Protein AF-0000000085421707 (afdb_homodimer)

Sequence (206 aa):
MAGRHTIVLIQPSPNKGSRTFMDFSSVNQALDGICARYERKIMDINPMARNFTYDINDLYNFIDGLADISALVYDHQLHAFLPYDRQWIKQKMFQHLKTLARNMAGRHTIVLIQPSPNKGSRTFMDFSSVNQALDGICARYERKIMDINPMARNFTYDINDLYNFIDGLADISALVYDHQLHAFLPYDRQWIKQKMFQHLKTLARN

Secondary structure (DSSP, 8-state):
-----EEEEEE-SS-GGG-EEE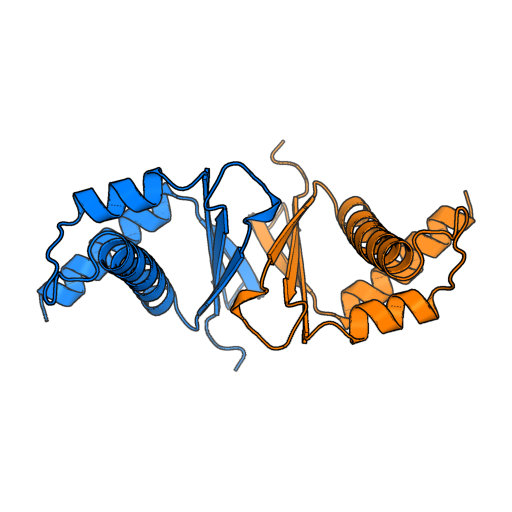EESSHHHHHHHHHHHHHHHHHHH-TT-SS----HHHHHHHHHHSSEEEEEEEETTTTEEEEE-HHHHHHHHHHHHHHHHH-/-----EEEEEE-SS-GGG-EEEEESSHHHHHHHHHHHHHHHHHHH-TT-SS----HHHHHHHHHHSSEEEEEEEETTTTEEEEE-HHHHHHHHHHHHHHHHH-

Foldseek 3Di:
DQAKKKKKWFAQDPDPVSTDMDIDRHLLVVLVVLVVVLVVVVCVVPVPDPDDDDDLVSSLVSLVNTPFMWMWTQDPVVRGTDIGGSVVSSVVNVVSVVVVVVD/DQAKKKKKWFAQDPDPVSTDMDIDRHLLVVLVVLVVVLVVVVCVVPVPPPDDDDDLVSSLVSLVNTPAMWMWIQDPVVRGTDIGGSVVSSVVNVVSVVVVVVD

Organism: Lolium multiflorum (NCBI:txid4521)

Radius of gyration: 19.49 Å; Cα contacts (8 Å, |Δi|>4): 296; chains: 2; bounding box: 44×54×41 Å

Solvent-accessible surface area (backbone atoms only — not comparable to full-atom values): 11377 Å² total; per-residue (Å²): 123,92,65,50,39,17,36,39,43,37,20,60,41,86,49,69,85,54,22,27,54,48,78,28,65,30,67,67,54,39,49,51,48,52,50,50,54,53,52,50,51,54,38,68,76,38,70,79,53,90,74,85,84,79,55,70,66,55,51,50,49,52,62,68,60,30,62,40,52,34,36,33,39,50,34,83,88,76,64,25,25,39,73,38,47,55,66,56,51,53,52,53,41,52,56,51,53,54,54,60,71,72,105,123,95,65,48,39,18,35,40,42,36,21,59,42,86,50,69,86,53,22,27,52,47,77,26,64,28,67,67,55,39,47,50,48,52,51,49,54,53,51,49,52,52,39,66,76,38,70,80,52,88,74,86,85,80,55,72,66,57,53,50,48,53,62,68,60,31,61,40,51,35,37,33,39,49,35,82,88,75,64,24,24,39,74,39,48,54,67,54,51,52,54,52,41,49,56,52,52,54,53,60,72,71,106

Nearest PDB structures (foldseek):
  7cnc-assembly1_A  TM=9.924E-01  e=8.827E-14  Homo sapiens
  7x39-assembly2_D  TM=9.788E-01  e=4.600E-12  Homo sapiens
  7x39-assembly1_A  TM=9.932E-01  e=8.244E-12  Homo sapiens
  7o6n-assembly1_A  TM=9.224E-01  e=2.179E-11  Caenorhabditis elegans
  1wwq-assembly1_A  TM=8.592E-01  e=5.061E-11  Mus musculus

Structure (mmCIF, N/CA/C/O backbone):
data_AF-0000000085421707-model_v1
#
loop_
_entity.id
_entity.type
_entity.pdbx_description
1 polymer 'Enhancer of rudimentary homolog'
#
loop_
_atom_site.group_PDB
_atom_site.id
_atom_site.type_symbol
_atom_site.label_atom_id
_atom_site.label_alt_id
_atom_site.label_comp_id
_atom_site.label_asym_id
_atom_site.label_entity_id
_atom_site.label_seq_id
_atom_site.pdbx_PDB_ins_code
_atom_site.Cartn_x
_atom_site.Cartn_y
_atom_site.Cartn_z
_atom_site.occupancy
_atom_site.B_iso_or_equiv
_atom_site.auth_seq_id
_atom_site.auth_comp_id
_atom_site.auth_asym_id
_atom_site.auth_atom_id
_atom_site.pdbx_PDB_model_num
ATOM 1 N N . MET A 1 1 ? -11.461 -5.344 18.703 1 32.22 1 MET A N 1
ATOM 2 C CA . MET A 1 1 ? -12.312 -4.762 17.672 1 32.22 1 MET A CA 1
ATOM 3 C C . MET A 1 1 ? -11.469 -4.191 16.531 1 32.22 1 MET A C 1
ATOM 5 O O . MET A 1 1 ? -10.43 -3.58 16.766 1 32.22 1 MET A O 1
ATOM 9 N N . ALA A 1 2 ? -11.523 -4.793 15.32 1 41.28 2 ALA A N 1
ATOM 10 C CA . ALA A 1 2 ? -10.547 -4.469 14.289 1 41.28 2 ALA A CA 1
ATOM 11 C C . ALA A 1 2 ? -10.383 -2.959 14.141 1 41.28 2 ALA A C 1
ATOM 13 O O . ALA A 1 2 ? -11.32 -2.262 13.75 1 41.28 2 ALA A O 1
ATOM 14 N N . GLY A 1 3 ? -9.734 -2.266 14.938 1 49.91 3 GLY A N 1
ATOM 15 C CA . GLY A 1 3 ? -9.562 -0.828 15.062 1 49.91 3 GLY A CA 1
ATOM 16 C C . GLY A 1 3 ? -9.531 -0.106 13.734 1 49.91 3 GLY A C 1
ATOM 17 O O . GLY A 1 3 ? -9.508 -0.742 12.68 1 49.91 3 GLY A O 1
ATOM 18 N N . ARG A 1 4 ? -9.844 1.228 13.742 1 72.94 4 ARG A N 1
ATOM 19 C CA . ARG A 1 4 ? -9.875 2.152 12.609 1 72.94 4 ARG A CA 1
ATOM 20 C C . ARG A 1 4 ? -8.523 2.195 11.898 1 72.94 4 ARG A C 1
ATOM 22 O O . ARG A 1 4 ? -7.48 2.273 12.547 1 72.94 4 ARG A O 1
ATOM 29 N N . HIS A 1 5 ? -8.461 1.504 10.695 1 92.69 5 HIS A N 1
ATOM 30 C CA . HIS A 1 5 ? -7.199 1.541 9.969 1 92.69 5 HIS A CA 1
ATOM 31 C C . HIS A 1 5 ? -7.254 2.531 8.812 1 92.69 5 HIS A C 1
ATOM 33 O O . HIS A 1 5 ? -8.281 2.658 8.148 1 92.69 5 HIS A O 1
ATOM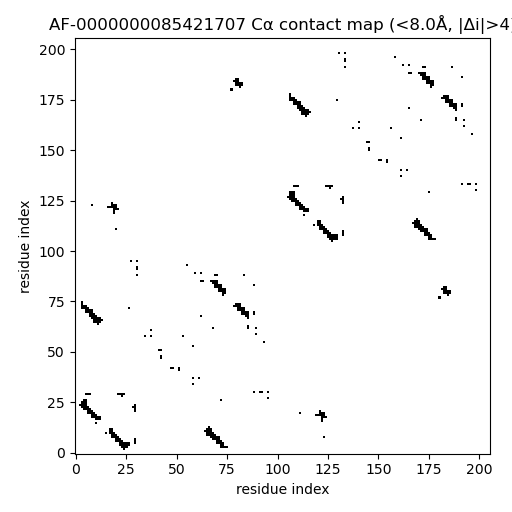 39 N N . THR A 1 6 ? -6.266 3.311 8.734 1 98.31 6 THR A N 1
ATOM 40 C CA . THR A 1 6 ? -6.035 4.16 7.574 1 98.31 6 THR A CA 1
ATOM 41 C C . THR A 1 6 ? -4.684 3.85 6.934 1 98.31 6 THR A C 1
ATOM 43 O O . THR A 1 6 ? -3.648 3.912 7.598 1 98.31 6 THR A O 1
ATOM 46 N N . ILE A 1 7 ? -4.727 3.486 5.66 1 98.62 7 ILE A N 1
ATOM 47 C CA . ILE A 1 7 ? -3.512 3.178 4.918 1 98.62 7 ILE A CA 1
ATOM 48 C C . ILE A 1 7 ? -3.189 4.324 3.961 1 98.62 7 ILE A C 1
ATOM 50 O O . ILE A 1 7 ? -4.066 4.805 3.238 1 98.62 7 ILE A O 1
ATOM 54 N N . VAL A 1 8 ? -1.992 4.797 4.016 1 98.81 8 VAL A N 1
ATOM 55 C CA . VAL A 1 8 ? -1.535 5.801 3.059 1 98.81 8 VAL A CA 1
ATOM 56 C C . VAL A 1 8 ? -0.599 5.152 2.041 1 98.81 8 VAL A C 1
ATOM 58 O O . VAL A 1 8 ? 0.446 4.609 2.406 1 98.81 8 VAL A O 1
ATOM 61 N N . LEU A 1 9 ? -1.021 5.109 0.791 1 98.81 9 LEU A N 1
ATOM 62 C CA . LEU A 1 9 ? -0.195 4.645 -0.319 1 98.81 9 LEU A CA 1
ATOM 63 C C . LEU A 1 9 ? 0.592 5.801 -0.929 1 98.81 9 LEU A C 1
ATOM 65 O O . LEU A 1 9 ? 0.014 6.828 -1.289 1 98.81 9 LEU A O 1
ATOM 69 N N . ILE A 1 10 ? 1.895 5.621 -1.014 1 98.81 10 ILE A N 1
ATOM 70 C CA . ILE A 1 10 ? 2.729 6.711 -1.506 1 98.81 10 ILE A CA 1
ATOM 71 C C . ILE A 1 10 ? 3.672 6.191 -2.59 1 98.81 10 ILE A C 1
ATOM 73 O O . ILE A 1 10 ? 4.25 5.109 -2.453 1 98.81 10 ILE A O 1
ATOM 77 N N . GLN A 1 11 ? 3.738 6.895 -3.658 1 98.62 11 GLN A N 1
ATOM 78 C CA . GLN A 1 11 ? 4.805 6.77 -4.645 1 98.62 11 GLN A CA 1
ATOM 79 C C . GLN A 1 11 ? 5.617 8.062 -4.742 1 98.62 11 GLN A C 1
ATOM 81 O O . GLN A 1 11 ? 5.246 8.984 -5.473 1 98.62 11 GLN A O 1
ATOM 86 N N . PRO A 1 12 ? 6.766 8.023 -4.004 1 97.56 12 PRO A N 1
ATOM 87 C CA . PRO A 1 12 ? 7.52 9.273 -3.885 1 97.56 12 PRO A CA 1
ATOM 88 C C . PRO A 1 12 ? 8.062 9.766 -5.223 1 97.56 12 PRO A C 1
ATOM 90 O O . PRO A 1 12 ? 8.125 10.977 -5.461 1 97.56 12 PRO A O 1
ATOM 93 N N . SER A 1 13 ? 8.438 8.906 -6.055 1 97.88 13 SER A N 1
ATOM 94 C CA . SER A 1 13 ? 9.008 9.25 -7.348 1 97.88 13 SER A CA 1
ATOM 95 C C . SER A 1 13 ? 8.305 8.508 -8.484 1 97.88 13 SER A C 1
ATOM 97 O O . SER A 1 13 ? 7.477 7.629 -8.234 1 97.88 13 SER A O 1
ATOM 99 N N . PRO A 1 14 ? 8.648 8.875 -9.695 1 97.69 14 PRO A N 1
ATOM 100 C CA . PRO A 1 14 ? 8 8.195 -10.828 1 97.69 14 PRO A CA 1
ATOM 101 C C . PRO A 1 14 ? 8.352 6.707 -10.898 1 97.69 14 PRO A C 1
ATOM 103 O O . PRO A 1 14 ? 7.66 5.938 -11.562 1 97.69 14 PRO A O 1
ATOM 106 N N . ASN A 1 15 ? 9.422 6.316 -10.266 1 97.69 15 ASN A N 1
ATOM 107 C CA . ASN A 1 15 ? 9.797 4.906 -10.195 1 97.69 15 ASN A CA 1
ATOM 108 C C . ASN A 1 15 ? 8.852 4.121 -9.289 1 97.69 15 ASN A C 1
ATOM 110 O O . ASN A 1 15 ? 8.789 4.367 -8.086 1 97.69 15 ASN A O 1
ATOM 114 N N . LYS A 1 16 ? 8.227 3.129 -9.844 1 95.69 16 LYS A N 1
ATOM 115 C CA . LYS A 1 16 ? 7.266 2.324 -9.094 1 95.69 16 LYS A CA 1
ATOM 116 C C . LYS A 1 16 ? 7.957 1.549 -7.973 1 95.69 16 LYS A C 1
ATOM 118 O O . LYS A 1 16 ? 7.312 1.136 -7.008 1 95.69 16 LYS A O 1
ATOM 123 N N . GLY A 1 17 ? 9.219 1.354 -8.133 1 95.69 17 GLY A N 1
ATOM 124 C CA . GLY A 1 17 ? 9.992 0.687 -7.094 1 95.69 17 GLY A CA 1
ATOM 125 C C . GLY A 1 17 ? 10.086 1.488 -5.809 1 95.69 17 GLY A C 1
ATOM 126 O O . GLY A 1 17 ? 10.477 0.957 -4.766 1 95.69 17 GLY A O 1
ATOM 127 N N . SER A 1 18 ? 9.742 2.783 -5.883 1 97.62 18 SER A N 1
ATOM 128 C CA . SER A 1 18 ? 9.797 3.656 -4.715 1 97.62 18 SER A CA 1
ATOM 129 C C . SER A 1 18 ? 8.516 3.564 -3.896 1 97.62 18 SER A C 1
ATOM 131 O O . SER A 1 18 ? 8.398 4.191 -2.842 1 97.62 18 SER A O 1
ATOM 133 N N . ARG A 1 19 ? 7.602 2.773 -4.367 1 98.5 19 ARG A N 1
ATOM 134 C CA . ARG A 1 19 ? 6.297 2.678 -3.723 1 98.5 19 ARG A CA 1
ATOM 135 C C . ARG A 1 19 ? 6.43 2.145 -2.301 1 98.5 19 ARG A C 1
ATOM 137 O O . ARG A 1 19 ? 7.203 1.218 -2.047 1 98.5 19 ARG A O 1
ATOM 144 N N . THR A 1 20 ? 5.734 2.803 -1.433 1 98.56 20 THR A N 1
ATOM 145 C CA . THR A 1 20 ? 5.668 2.396 -0.034 1 98.56 20 THR A CA 1
ATOM 146 C C . THR A 1 20 ? 4.277 2.654 0.539 1 98.56 20 THR A C 1
ATOM 148 O O . THR A 1 20 ? 3.404 3.189 -0.151 1 98.56 20 THR A O 1
ATOM 151 N N . PHE A 1 21 ? 4.016 2.141 1.736 1 98.56 21 PHE A N 1
ATOM 152 C CA . PHE A 1 21 ? 2.754 2.459 2.393 1 98.56 21 PHE A CA 1
ATOM 153 C C . PHE A 1 21 ? 2.926 2.502 3.906 1 98.56 21 PHE A C 1
ATOM 155 O O . PHE A 1 21 ? 3.912 1.988 4.438 1 98.56 21 PHE A O 1
ATOM 162 N N . MET A 1 22 ? 2.057 3.197 4.5 1 98 22 MET A N 1
ATOM 163 C CA . MET A 1 22 ? 1.972 3.309 5.953 1 98 22 MET A CA 1
ATOM 164 C C . MET A 1 22 ? 0.568 2.969 6.445 1 98 22 MET A C 1
ATOM 166 O O . MET A 1 22 ? -0.41 3.152 5.719 1 98 22 MET A O 1
ATOM 170 N N . ASP A 1 23 ? 0.503 2.455 7.598 1 97 23 ASP A N 1
ATOM 171 C CA . ASP A 1 23 ? -0.774 2.105 8.211 1 97 23 ASP A CA 1
ATOM 172 C C . ASP A 1 23 ? -0.913 2.742 9.594 1 97 23 ASP A C 1
ATOM 174 O O . ASP A 1 23 ? 0.048 2.777 10.367 1 97 23 ASP A O 1
ATOM 178 N N . PHE A 1 24 ? -2.051 3.375 9.789 1 97.38 24 PHE A N 1
ATOM 179 C CA . PHE A 1 24 ? -2.354 4.094 11.023 1 97.38 24 PHE A CA 1
ATOM 180 C C . PHE A 1 24 ? -3.703 3.66 11.586 1 97.38 24 PHE A C 1
ATOM 182 O O . PHE A 1 24 ? -4.512 3.059 10.875 1 97.38 24 PHE A O 1
ATOM 189 N N . SER A 1 25 ? -3.902 3.994 12.844 1 95.88 25 SER A N 1
ATOM 190 C CA . SER A 1 25 ? -5.125 3.559 13.508 1 95.88 25 SER A CA 1
ATOM 191 C C . SER A 1 25 ? -6.273 4.523 13.242 1 95.88 25 SER A C 1
ATOM 193 O O . SER A 1 25 ? -7.426 4.23 13.562 1 95.88 25 SER A O 1
ATOM 195 N N . SER A 1 26 ? -5.953 5.723 12.648 1 96.06 26 SER A N 1
ATOM 196 C CA . SER A 1 26 ? -6.98 6.715 12.352 1 96.06 26 SER A CA 1
ATOM 197 C C . SER A 1 26 ? -6.543 7.652 11.234 1 96.06 26 SER A C 1
ATOM 199 O O . SER A 1 26 ? -5.363 7.703 10.883 1 96.06 26 SER A O 1
ATOM 201 N N . VAL A 1 27 ? -7.547 8.359 10.711 1 97.44 27 VAL A N 1
ATOM 202 C CA . VAL A 1 27 ? -7.27 9.367 9.695 1 97.44 27 VAL A CA 1
ATOM 203 C C . VAL A 1 27 ? -6.348 10.438 10.266 1 97.44 27 VAL A C 1
ATOM 205 O O . VAL A 1 27 ? -5.383 10.852 9.617 1 97.44 27 VAL A O 1
ATOM 208 N N . ASN A 1 28 ? -6.566 10.867 11.477 1 96.38 28 ASN A N 1
ATOM 209 C CA . ASN A 1 28 ? -5.75 11.906 12.094 1 96.38 28 ASN A CA 1
ATOM 210 C C . ASN A 1 28 ? -4.297 11.461 12.242 1 96.38 28 ASN A C 1
ATOM 212 O O . ASN A 1 28 ? -3.377 12.242 11.984 1 96.38 28 ASN A O 1
ATOM 216 N N . GLN A 1 29 ? -4.102 10.297 12.703 1 97.12 29 GLN A N 1
ATOM 217 C CA . GLN A 1 29 ? -2.742 9.781 12.82 1 97.12 29 GLN A CA 1
ATOM 218 C C . GLN A 1 29 ? -2.064 9.695 11.453 1 97.12 29 GLN A C 1
ATOM 220 O O . GLN A 1 29 ? -0.855 9.914 11.344 1 97.12 29 GLN A O 1
ATOM 225 N N . ALA A 1 30 ? -2.822 9.32 10.422 1 98.25 30 ALA A N 1
ATOM 226 C CA . ALA A 1 30 ? -2.281 9.281 9.07 1 98.25 30 ALA A CA 1
ATOM 227 C C . ALA A 1 30 ? -1.824 10.664 8.617 1 98.25 30 ALA A C 1
ATOM 229 O O . ALA A 1 30 ? -0.757 10.805 8.016 1 98.25 30 ALA A O 1
ATOM 230 N N . LEU A 1 31 ? -2.66 11.641 8.891 1 98.12 31 LEU A N 1
ATOM 231 C CA . LEU A 1 31 ? -2.303 13.008 8.539 1 98.12 31 LEU A CA 1
ATOM 232 C C . LEU A 1 31 ? -1.044 13.445 9.281 1 98.12 31 LEU A C 1
ATOM 234 O O . LEU A 1 31 ? -0.159 14.07 8.688 1 98.12 31 LEU A O 1
ATOM 238 N N . ASP A 1 32 ? -0.962 13.117 10.539 1 97.31 32 ASP A N 1
ATOM 239 C CA . ASP A 1 32 ? 0.252 13.383 11.297 1 97.31 32 ASP A CA 1
ATOM 240 C C . ASP A 1 32 ? 1.46 12.695 10.672 1 97.31 32 ASP A C 1
ATOM 242 O O . ASP A 1 32 ? 2.561 13.25 10.656 1 97.31 32 ASP A O 1
ATOM 246 N N . GLY A 1 33 ? 1.24 11.5 10.258 1 97.62 33 GLY A N 1
ATOM 247 C CA . GLY A 1 33 ? 2.314 10.758 9.625 1 97.62 33 GLY A CA 1
ATOM 248 C C . GLY A 1 33 ? 2.828 11.414 8.359 1 97.62 33 GLY A C 1
ATOM 249 O O . GLY A 1 33 ? 4.035 11.422 8.102 1 97.62 33 GLY A O 1
ATOM 250 N N . ILE A 1 34 ? 1.912 11.906 7.586 1 98.12 34 ILE A N 1
ATOM 251 C CA . ILE A 1 34 ? 2.297 12.625 6.375 1 98.12 34 ILE A CA 1
ATOM 252 C C . ILE A 1 34 ? 3.1 13.867 6.742 1 98.12 34 ILE A C 1
ATOM 254 O O . ILE A 1 34 ? 4.125 14.156 6.125 1 98.12 34 ILE A O 1
ATOM 258 N N . CYS A 1 35 ? 2.678 14.602 7.754 1 96.44 35 CYS A N 1
ATOM 259 C CA . CYS A 1 35 ? 3.422 15.758 8.234 1 96.44 35 CYS A CA 1
ATOM 260 C C . CYS A 1 35 ? 4.82 15.359 8.688 1 96.44 35 CYS A C 1
ATOM 262 O O . CYS A 1 35 ? 5.797 16.047 8.367 1 96.44 35 CYS A O 1
ATOM 264 N N . ALA A 1 36 ? 4.898 14.32 9.422 1 95.44 36 ALA A N 1
ATOM 265 C CA . ALA A 1 36 ? 6.188 13.844 9.93 1 95.44 36 ALA A CA 1
ATOM 266 C C . ALA A 1 36 ? 7.141 13.531 8.781 1 95.44 36 ALA A C 1
ATOM 268 O O . ALA A 1 36 ? 8.344 13.789 8.875 1 95.44 36 ALA A O 1
ATOM 269 N N . ARG A 1 37 ? 6.598 12.844 7.75 1 95.38 37 ARG A N 1
ATOM 270 C CA . ARG A 1 37 ? 7.43 12.531 6.594 1 95.38 37 ARG A CA 1
ATOM 271 C C . ARG A 1 37 ? 7.949 13.805 5.934 1 95.38 37 ARG A C 1
ATOM 273 O O . ARG A 1 37 ? 9.109 13.867 5.527 1 95.38 37 ARG A O 1
ATOM 280 N N . TYR A 1 38 ? 7.09 14.789 5.75 1 95.44 38 TYR A N 1
ATOM 281 C CA . TYR A 1 38 ? 7.508 16.078 5.207 1 95.44 38 TYR A CA 1
ATOM 282 C C . TYR A 1 38 ? 8.594 16.703 6.07 1 95.44 38 TYR A C 1
ATOM 284 O O . TYR A 1 38 ? 9.594 17.203 5.555 1 95.44 38 TYR A O 1
ATOM 292 N N . GLU A 1 39 ? 8.453 16.719 7.406 1 93.38 39 GLU A N 1
ATOM 293 C CA . GLU A 1 39 ? 9.391 17.312 8.352 1 93.38 39 GLU A CA 1
ATOM 294 C C . GLU A 1 39 ? 10.75 16.625 8.289 1 93.38 39 GLU A C 1
ATOM 296 O O . GLU A 1 39 ? 11.789 17.281 8.336 1 93.38 39 GLU A O 1
ATOM 301 N N . ARG A 1 40 ? 10.727 15.375 8.156 1 91.38 40 ARG A N 1
ATOM 302 C CA . ARG A 1 40 ? 11.969 14.625 8.008 1 91.38 40 ARG A CA 1
ATOM 303 C C . ARG A 1 40 ? 12.711 15.039 6.742 1 91.38 40 ARG A C 1
ATOM 305 O O . ARG A 1 40 ? 13.938 15.156 6.746 1 91.38 40 ARG A O 1
ATOM 312 N N . LYS A 1 41 ? 11.969 15.203 5.707 1 90.88 41 LYS A N 1
ATOM 313 C CA . LYS A 1 41 ? 12.578 15.633 4.453 1 90.88 41 LYS A CA 1
ATOM 314 C C . LYS A 1 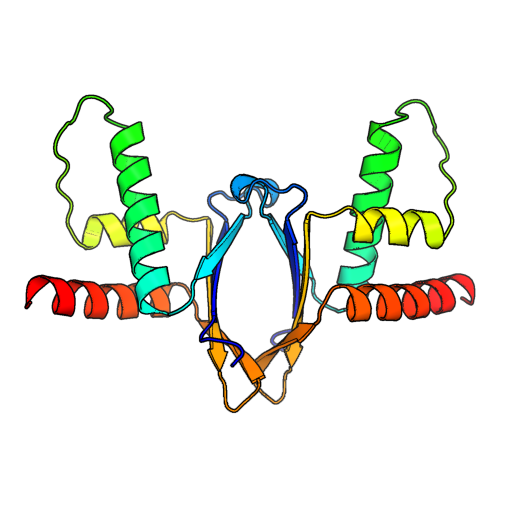41 ? 13.25 17 4.613 1 90.88 41 LYS A C 1
ATOM 316 O O . LYS A 1 41 ? 14.344 17.219 4.094 1 90.88 41 LYS A O 1
ATOM 321 N N . ILE A 1 42 ? 12.531 17.875 5.328 1 90.75 42 ILE A N 1
ATOM 322 C CA . ILE A 1 42 ? 13.086 19.203 5.566 1 90.75 42 ILE A CA 1
ATOM 323 C C . ILE A 1 42 ? 14.375 19.094 6.371 1 90.75 42 ILE A C 1
ATOM 325 O O . ILE A 1 42 ? 15.359 19.781 6.082 1 90.75 42 ILE A O 1
ATOM 329 N N . MET A 1 43 ? 14.328 18.219 7.305 1 90.19 43 MET A N 1
ATOM 330 C CA . MET A 1 43 ? 15.484 18.047 8.172 1 90.19 43 MET A CA 1
ATOM 331 C C . MET A 1 43 ? 16.656 17.438 7.414 1 90.19 43 MET A C 1
ATOM 333 O O . MET A 1 43 ? 17.812 17.734 7.691 1 90.19 43 MET A O 1
ATOM 337 N N . ASP A 1 44 ? 16.391 16.609 6.465 1 88 44 ASP A N 1
ATOM 338 C CA . ASP A 1 44 ? 17.422 15.984 5.641 1 88 44 ASP A CA 1
ATOM 339 C C . ASP A 1 44 ? 18.078 17 4.715 1 88 44 ASP A C 1
ATOM 341 O O . ASP A 1 44 ? 19.266 16.891 4.395 1 88 44 ASP A O 1
ATOM 345 N N . ILE A 1 45 ? 17.375 17.891 4.234 1 86.88 45 ILE A N 1
ATOM 346 C CA . ILE A 1 45 ? 17.859 18.938 3.33 1 86.88 45 ILE A CA 1
ATOM 347 C C . ILE A 1 45 ? 18.719 19.938 4.105 1 86.88 45 ILE A C 1
ATOM 349 O O . ILE A 1 45 ? 19.75 20.391 3.611 1 86.88 45 ILE A O 1
ATOM 353 N N . ASN A 1 46 ? 18.25 20.25 5.266 1 84.25 46 ASN A N 1
ATOM 354 C CA . ASN A 1 46 ? 19.016 21.156 6.117 1 84.25 46 ASN A CA 1
ATOM 355 C C . ASN A 1 46 ? 19.25 20.562 7.504 1 84.25 46 ASN A C 1
ATOM 357 O O . ASN A 1 46 ? 18.578 20.938 8.469 1 84.25 46 ASN A O 1
ATOM 361 N N . PRO A 1 47 ? 20.281 19.734 7.57 1 81.19 47 PRO A N 1
ATOM 362 C CA . PRO A 1 47 ? 20.516 19 8.82 1 81.19 47 PRO A CA 1
ATOM 363 C C . PRO A 1 47 ? 20.922 19.922 9.969 1 81.19 47 PRO A C 1
ATOM 365 O O . PRO A 1 47 ? 20.766 19.562 11.133 1 81.19 47 PRO A O 1
ATOM 368 N N . MET A 1 48 ? 21.328 21 9.617 1 79.31 48 MET A N 1
ATOM 369 C CA . MET A 1 48 ? 21.859 21.891 10.633 1 79.31 48 MET A CA 1
ATOM 370 C C . MET A 1 48 ? 20.75 22.781 11.195 1 79.31 48 MET A C 1
ATOM 372 O O . MET A 1 48 ? 20.938 23.438 12.219 1 79.31 48 MET A O 1
ATOM 376 N N . ALA A 1 49 ? 19.75 22.703 10.57 1 72.06 49 ALA A N 1
ATOM 377 C CA . ALA A 1 49 ? 18.672 23.562 11.031 1 72.06 49 ALA A CA 1
ATOM 378 C C . ALA A 1 49 ? 17.938 22.953 12.227 1 72.06 49 ALA A C 1
ATOM 380 O O . ALA A 1 49 ? 17.469 21.812 12.141 1 72.06 49 ALA A O 1
ATOM 381 N N . ARG A 1 50 ? 18.156 23.344 13.477 1 70.81 50 ARG A N 1
ATOM 382 C CA . ARG A 1 50 ? 17.562 22.828 14.703 1 70.81 50 ARG A CA 1
ATOM 383 C C . ARG A 1 50 ? 16.047 23.047 14.719 1 70.81 50 ARG A C 1
ATOM 385 O O . ARG A 1 50 ? 15.305 22.25 15.273 1 70.81 50 ARG A O 1
ATOM 392 N N . ASN A 1 51 ? 15.688 24.203 14.133 1 79.56 51 ASN A N 1
ATOM 393 C CA . ASN A 1 51 ? 14.273 24.562 14.109 1 79.56 51 ASN A CA 1
ATOM 394 C C . ASN A 1 51 ? 13.797 24.891 12.695 1 79.56 51 ASN A C 1
ATOM 396 O O . ASN A 1 51 ? 14.5 25.578 11.945 1 79.56 51 ASN A O 1
ATOM 400 N N . PHE A 1 52 ? 12.828 24.047 12.211 1 82.56 52 PHE A N 1
ATOM 401 C CA . PHE A 1 52 ? 12.273 24.375 10.898 1 82.56 52 PHE A CA 1
ATOM 402 C C . PHE A 1 52 ? 10.828 24.844 11.031 1 82.56 52 PHE A C 1
ATOM 404 O O . PHE A 1 52 ? 10.133 24.469 11.977 1 82.56 52 PHE A O 1
ATOM 411 N N . THR A 1 53 ? 10.555 25.953 10.266 1 84.62 53 THR A N 1
ATOM 412 C CA . THR A 1 53 ? 9.172 26.391 10.125 1 84.62 53 THR A CA 1
ATOM 413 C C . THR A 1 53 ? 8.727 26.312 8.664 1 84.62 53 THR A C 1
ATOM 415 O O . THR A 1 53 ? 9.547 26.422 7.754 1 84.62 53 THR A O 1
ATOM 418 N N . TYR A 1 54 ? 7.555 25.875 8.578 1 87.38 54 TYR A N 1
ATOM 419 C CA . TYR A 1 54 ? 6.941 25.828 7.254 1 87.38 54 TYR A CA 1
ATOM 420 C C . TYR A 1 54 ? 5.457 26.156 7.324 1 87.38 54 TYR A C 1
ATOM 422 O O . TYR A 1 54 ? 4.859 26.125 8.406 1 87.38 54 TYR A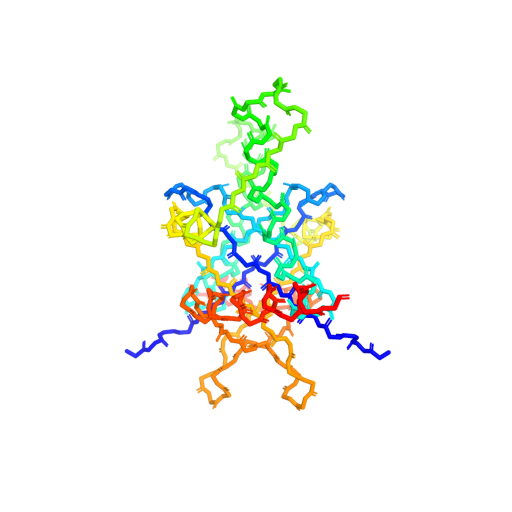 O 1
ATOM 430 N N . ASP A 1 55 ? 4.957 26.578 6.199 1 90.94 55 ASP A N 1
ATOM 431 C CA . ASP A 1 55 ? 3.516 26.812 6.172 1 90.94 55 ASP A CA 1
ATOM 432 C C . ASP A 1 55 ? 2.791 25.703 5.414 1 90.94 55 ASP A C 1
ATOM 434 O O . ASP A 1 55 ? 3.418 24.734 4.973 1 90.94 55 ASP A O 1
ATOM 438 N N . ILE A 1 56 ? 1.455 25.906 5.34 1 93 56 ILE A N 1
ATOM 439 C CA . ILE A 1 56 ? 0.611 24.844 4.797 1 93 56 ILE A CA 1
ATOM 440 C C . ILE A 1 56 ? 0.873 24.688 3.301 1 93 56 ILE A C 1
ATOM 442 O O . ILE A 1 56 ? 0.756 23.594 2.752 1 93 56 ILE A O 1
ATOM 446 N N . ASN A 1 57 ? 1.293 25.766 2.654 1 95.44 57 ASN A N 1
ATOM 447 C CA . ASN A 1 57 ? 1.591 25.703 1.229 1 95.44 57 ASN A CA 1
ATOM 448 C C . ASN A 1 57 ? 2.816 24.828 0.95 1 95.44 57 ASN A C 1
ATOM 450 O O . ASN A 1 57 ? 2.889 24.156 -0.083 1 95.44 57 ASN A O 1
ATOM 454 N N . ASP A 1 58 ? 3.76 24.906 1.836 1 95 58 ASP A N 1
ATOM 455 C CA . ASP A 1 58 ? 4.938 24.062 1.699 1 95 58 ASP A CA 1
ATOM 456 C C . ASP A 1 58 ? 4.559 22.578 1.792 1 95 58 ASP A C 1
ATOM 458 O O . ASP A 1 58 ? 5.051 21.766 1.02 1 95 58 ASP A O 1
ATOM 462 N N . LEU A 1 59 ? 3.684 22.312 2.713 1 96.12 59 LEU A N 1
ATOM 463 C CA . LEU A 1 59 ? 3.201 20.953 2.885 1 96.12 59 LEU A CA 1
ATOM 464 C C . LEU A 1 59 ? 2.424 20.484 1.656 1 96.12 59 LEU A C 1
ATOM 466 O O . LEU A 1 59 ? 2.611 19.375 1.185 1 96.12 59 LEU A O 1
ATOM 470 N N . TYR A 1 60 ? 1.606 21.312 1.131 1 97.62 60 TYR A N 1
ATOM 471 C CA . TYR A 1 60 ? 0.862 21 -0.083 1 97.62 60 TYR A CA 1
ATOM 472 C C . TYR A 1 60 ? 1.808 20.734 -1.249 1 97.62 60 TYR A C 1
ATOM 474 O O . TYR A 1 60 ? 1.58 19.828 -2.045 1 97.62 60 TYR A O 1
ATOM 482 N N . ASN A 1 61 ? 2.83 21.562 -1.325 1 97 61 ASN A N 1
ATOM 483 C CA . ASN A 1 61 ? 3.811 21.375 -2.393 1 97 61 ASN A CA 1
ATOM 484 C C . ASN A 1 61 ? 4.523 20.031 -2.277 1 97 61 ASN A C 1
ATOM 486 O O . ASN A 1 61 ? 4.812 19.391 -3.287 1 97 61 ASN A O 1
ATOM 490 N N . PHE A 1 62 ? 4.801 19.766 -1.077 1 97.25 62 PHE A N 1
ATOM 491 C CA . PHE A 1 62 ? 5.391 18.453 -0.832 1 97.25 62 PHE A CA 1
ATOM 492 C C . PHE A 1 62 ? 4.465 17.344 -1.313 1 97.25 62 PHE A C 1
ATOM 494 O O . PHE A 1 62 ? 4.891 16.453 -2.047 1 97.25 62 PHE A O 1
ATOM 501 N N . ILE A 1 63 ? 3.238 17.391 -0.9 1 98.38 63 ILE A N 1
ATOM 502 C CA . ILE A 1 63 ? 2.25 16.375 -1.271 1 98.38 63 ILE A CA 1
ATOM 503 C C . ILE A 1 63 ? 2.088 16.344 -2.789 1 98.38 63 ILE A C 1
ATOM 505 O O . ILE A 1 63 ? 2.062 15.281 -3.396 1 98.38 63 ILE A O 1
ATOM 509 N N . ASP A 1 64 ? 2.076 17.531 -3.434 1 98.31 64 ASP A N 1
ATOM 510 C CA . ASP A 1 64 ? 1.887 17.641 -4.875 1 98.31 64 ASP A CA 1
ATOM 511 C C . ASP A 1 64 ? 3.111 17.125 -5.633 1 98.31 64 ASP A C 1
ATOM 513 O O . ASP A 1 64 ? 3.014 16.766 -6.805 1 98.31 64 ASP A O 1
ATOM 517 N N . GLY A 1 65 ? 4.191 17.141 -4.945 1 97.94 65 GLY A N 1
ATOM 518 C CA . GLY A 1 65 ? 5.43 16.719 -5.578 1 97.94 65 GLY A CA 1
ATOM 519 C C . GLY A 1 65 ? 5.586 15.203 -5.617 1 97.94 65 GLY A C 1
ATOM 520 O O . GLY A 1 65 ? 6.438 14.68 -6.34 1 97.94 65 GLY A O 1
ATOM 521 N N . LEU A 1 66 ? 4.863 14.555 -4.828 1 98.25 66 LEU A N 1
ATOM 522 C CA . LEU A 1 66 ? 4.848 13.102 -4.906 1 98.25 66 LEU A CA 1
ATOM 523 C C . LEU A 1 66 ? 4.301 12.633 -6.25 1 98.25 66 LEU A C 1
ATOM 525 O O . LEU A 1 66 ? 3.359 13.227 -6.781 1 98.25 66 LEU A O 1
ATOM 529 N N . ALA A 1 67 ? 4.875 11.57 -6.805 1 98.56 67 ALA A N 1
ATOM 530 C CA . ALA A 1 67 ? 4.34 11 -8.039 1 98.56 67 ALA A CA 1
ATOM 531 C C . ALA A 1 67 ? 2.902 10.523 -7.844 1 98.56 67 ALA A C 1
ATOM 533 O O . ALA A 1 67 ? 2.064 10.68 -8.734 1 98.56 67 ALA A O 1
ATOM 534 N N . ASP A 1 68 ? 2.611 9.883 -6.691 1 98.44 68 ASP A N 1
ATOM 535 C CA . ASP A 1 68 ? 1.247 9.484 -6.355 1 98.44 68 ASP A CA 1
ATOM 536 C C . ASP A 1 68 ? 1.063 9.391 -4.84 1 98.44 68 ASP A C 1
ATOM 538 O O . ASP A 1 68 ? 2.002 9.047 -4.117 1 98.44 68 ASP A O 1
ATOM 542 N N . ILE A 1 69 ? -0.108 9.672 -4.414 1 98.81 69 ILE A N 1
ATOM 543 C CA . ILE A 1 69 ? -0.486 9.484 -3.02 1 98.81 69 ILE A CA 1
ATOM 544 C C . ILE A 1 69 ? -1.992 9.25 -2.92 1 98.81 69 ILE A C 1
ATOM 546 O O . ILE A 1 69 ? -2.771 9.891 -3.629 1 98.81 69 ILE A O 1
ATOM 550 N N . SER A 1 70 ? -2.408 8.328 -2.174 1 98.62 70 SER A N 1
ATOM 551 C CA . SER A 1 70 ? -3.816 8.086 -1.872 1 98.62 70 SER A CA 1
ATOM 552 C C . SER A 1 70 ? -3.992 7.543 -0.458 1 98.62 70 SER A C 1
ATOM 554 O O . SER A 1 70 ? -3.025 7.109 0.172 1 98.62 70 SER A O 1
ATOM 556 N N . ALA A 1 71 ? -5.125 7.715 0.06 1 98.62 71 ALA A N 1
ATOM 557 C CA . ALA A 1 71 ? -5.48 7.164 1.366 1 98.62 71 ALA A CA 1
ATOM 558 C C . ALA A 1 71 ? -6.602 6.133 1.242 1 98.62 71 ALA A C 1
ATOM 560 O O . ALA A 1 71 ? -7.543 6.32 0.468 1 98.62 71 ALA A O 1
ATOM 561 N N . LEU A 1 72 ? -6.492 5.055 1.901 1 98.44 72 LEU A N 1
ATOM 562 C CA . LEU A 1 72 ? -7.527 4.043 2.076 1 98.44 72 LEU A CA 1
ATOM 563 C C . LEU A 1 72 ? -8.031 4.023 3.514 1 98.44 72 LEU A C 1
ATOM 565 O O . LEU A 1 72 ? -7.312 3.609 4.426 1 98.44 72 LEU A O 1
ATOM 569 N N . VAL A 1 73 ? -9.258 4.43 3.686 1 98.38 73 VAL A N 1
ATOM 570 C CA . VAL A 1 73 ? -9.828 4.566 5.02 1 98.38 73 VAL A CA 1
ATOM 571 C C . VAL A 1 73 ? -10.805 3.422 5.293 1 98.38 73 VAL A C 1
ATOM 573 O O . VAL A 1 73 ? -11.758 3.219 4.539 1 98.38 73 VAL A O 1
ATOM 576 N N . TYR A 1 74 ? -10.547 2.756 6.391 1 97.62 74 TYR A N 1
ATOM 577 C CA . TYR A 1 74 ? -11.398 1.618 6.727 1 97.62 74 TYR A CA 1
ATOM 578 C C . TYR A 1 74 ? -12.773 2.082 7.172 1 97.62 74 TYR A C 1
ATOM 580 O O . TYR A 1 74 ? -12.898 2.963 8.023 1 97.62 74 TYR A O 1
ATOM 588 N N . ASP A 1 75 ? -13.781 1.548 6.547 1 96.69 75 ASP A N 1
ATOM 589 C CA . ASP A 1 75 ? -15.172 1.756 6.941 1 96.69 75 ASP A CA 1
ATOM 590 C C . ASP A 1 75 ? -15.719 0.543 7.691 1 96.69 75 ASP A C 1
ATOM 592 O O . ASP A 1 75 ? -15.852 -0.539 7.117 1 96.69 75 ASP A O 1
ATOM 596 N N . HIS A 1 76 ? -16.094 0.743 8.898 1 95 76 HIS A N 1
ATOM 597 C CA . HIS A 1 76 ? -16.469 -0.35 9.789 1 95 76 HIS A CA 1
ATOM 598 C C . HIS A 1 76 ? -17.812 -0.968 9.367 1 95 76 HIS A C 1
ATOM 600 O O . HIS A 1 76 ? -18.062 -2.145 9.633 1 95 76 HIS A O 1
ATOM 606 N N . GLN A 1 77 ? -18.641 -0.216 8.82 1 94.88 77 GLN A N 1
ATOM 607 C CA . GLN A 1 77 ? -19.938 -0.726 8.383 1 94.88 77 GLN A CA 1
ATOM 608 C C . GLN A 1 77 ? -19.797 -1.589 7.133 1 94.88 77 GLN A C 1
ATOM 610 O O . GLN A 1 77 ? -20.406 -2.65 7.031 1 94.88 77 GLN A O 1
ATOM 615 N N . LEU A 1 78 ? -18.969 -1.185 6.195 1 95.25 78 LEU A N 1
ATOM 616 C CA . LEU A 1 78 ? -18.797 -1.878 4.926 1 95.25 78 LEU A CA 1
ATOM 617 C C . LEU A 1 78 ? -17.734 -2.975 5.055 1 95.25 78 LEU A C 1
ATOM 619 O O . LEU A 1 78 ? -17.609 -3.826 4.172 1 95.25 78 LEU A O 1
ATOM 623 N N . HIS A 1 79 ? -16.891 -2.889 6.16 1 95.62 79 HIS A N 1
ATOM 624 C CA . HIS A 1 79 ? -15.742 -3.771 6.312 1 95.62 79 HIS A CA 1
ATOM 625 C C . HIS A 1 79 ? -14.852 -3.734 5.074 1 95.62 79 HIS A C 1
ATOM 627 O O . HIS A 1 79 ? -14.469 -4.781 4.547 1 95.62 79 HIS A O 1
ATOM 633 N N . ALA A 1 80 ? -14.633 -2.482 4.676 1 97.56 80 ALA A N 1
ATOM 634 C CA . ALA A 1 80 ? -13.867 -2.221 3.459 1 97.56 80 ALA A CA 1
ATOM 635 C C . ALA A 1 80 ? -13.141 -0.882 3.545 1 97.56 80 ALA A C 1
ATOM 637 O O . ALA A 1 80 ? -13.391 -0.087 4.453 1 97.56 80 ALA A O 1
ATOM 638 N N . PHE A 1 81 ? -12.234 -0.743 2.629 1 97.88 81 PHE A N 1
ATOM 639 C CA . PHE A 1 81 ? -11.461 0.496 2.586 1 97.88 81 PHE A CA 1
ATOM 640 C C . PHE A 1 81 ? -12 1.427 1.505 1 97.88 81 PHE A C 1
ATOM 642 O O . PHE A 1 81 ? -12.086 1.043 0.337 1 97.88 81 PHE A O 1
ATOM 649 N N . LEU A 1 82 ? -12.312 2.609 1.935 1 98.06 82 LEU A N 1
ATOM 650 C CA . LEU A 1 82 ? -12.719 3.652 1.001 1 98.06 82 LEU A CA 1
ATOM 651 C C . LEU A 1 82 ? -11.516 4.418 0.474 1 98.06 82 LEU A C 1
ATOM 653 O O . LEU A 1 82 ? -10.664 4.852 1.253 1 98.06 82 LEU A O 1
ATOM 657 N N . PRO A 1 83 ? -11.422 4.512 -0.864 1 97.94 83 PRO A N 1
ATOM 658 C CA . PRO A 1 83 ? -10.273 5.215 -1.443 1 97.94 83 PRO A CA 1
ATOM 659 C C . PRO A 1 83 ? -10.484 6.727 -1.514 1 97.94 83 PRO A C 1
ATOM 661 O O . PRO A 1 83 ? -11.57 7.188 -1.868 1 97.94 83 PRO A O 1
ATOM 664 N N . TYR A 1 84 ? -9.453 7.469 -1.188 1 98.56 84 TYR A N 1
ATOM 665 C CA . TYR A 1 84 ? -9.445 8.922 -1.283 1 98.56 84 TYR A CA 1
ATOM 666 C C . TYR A 1 84 ? -8.172 9.422 -1.966 1 98.56 84 TYR A C 1
ATOM 668 O O . TYR A 1 84 ? -7.086 8.875 -1.742 1 98.56 84 TYR A O 1
ATOM 676 N N . ASP A 1 85 ? -8.375 10.391 -2.752 1 98.31 85 ASP A N 1
ATOM 677 C CA . ASP A 1 85 ? -7.281 10.844 -3.602 1 98.31 85 ASP A CA 1
ATOM 678 C C . ASP A 1 85 ? -6.48 11.953 -2.922 1 98.31 85 ASP A C 1
ATOM 680 O O . ASP A 1 85 ? -6.727 12.281 -1.761 1 98.31 85 ASP A O 1
ATOM 684 N N . ARG A 1 86 ? -5.516 12.438 -3.691 1 98.69 86 ARG A N 1
ATOM 685 C CA . ARG A 1 86 ? -4.594 13.477 -3.244 1 98.69 86 ARG A CA 1
ATOM 686 C C . ARG A 1 86 ? -5.352 14.711 -2.764 1 98.69 86 ARG A C 1
ATOM 688 O O . ARG A 1 86 ? -5.008 15.297 -1.734 1 98.69 86 ARG A O 1
ATOM 695 N N . GLN A 1 87 ? -6.371 15.133 -3.469 1 98.38 87 GLN A N 1
ATOM 696 C CA . GLN A 1 87 ? -7.113 16.344 -3.121 1 98.38 87 GLN A CA 1
ATOM 697 C C . GLN A 1 87 ? -7.84 16.172 -1.79 1 98.38 87 GLN A C 1
ATOM 699 O O . GLN A 1 87 ? -7.855 17.094 -0.967 1 98.38 87 GLN A O 1
ATOM 704 N N . TRP A 1 88 ? -8.43 15.047 -1.621 1 98.81 88 TRP A N 1
ATOM 705 C CA . TRP A 1 88 ? -9.078 14.766 -0.347 1 98.81 88 TRP A CA 1
ATOM 706 C C . TRP A 1 88 ? -8.086 14.844 0.805 1 98.81 88 TRP A C 1
ATOM 708 O O . TRP A 1 88 ? -8.383 15.438 1.847 1 98.81 88 TRP A O 1
ATOM 718 N N . ILE A 1 89 ? -6.891 14.305 0.627 1 98.69 89 ILE A N 1
ATOM 719 C CA . ILE A 1 89 ? -5.848 14.289 1.649 1 98.69 89 ILE A CA 1
ATOM 720 C C . ILE A 1 89 ? -5.457 15.727 2.008 1 98.69 89 ILE A C 1
ATOM 722 O O . ILE A 1 89 ? -5.328 16.062 3.186 1 98.69 89 ILE A O 1
ATOM 726 N N . LYS A 1 90 ? -5.301 16.516 1.016 1 98.5 90 LYS A N 1
ATOM 727 C CA . LYS A 1 90 ? -4.93 17.906 1.256 1 98.5 90 LYS A CA 1
ATOM 728 C C . LYS A 1 90 ? -6.012 18.641 2.041 1 98.5 90 LYS A C 1
ATOM 730 O O . LYS A 1 90 ? -5.711 19.391 2.973 1 98.5 90 LYS A O 1
ATOM 735 N N . GLN A 1 91 ? -7.203 18.406 1.671 1 98.12 91 GLN A N 1
ATOM 736 C CA . GLN A 1 91 ? -8.312 19.062 2.357 1 98.12 91 GLN A CA 1
ATOM 737 C C . GLN A 1 91 ? -8.406 18.594 3.809 1 98.12 91 GLN A C 1
ATOM 739 O O . GLN A 1 91 ? -8.594 19.406 4.715 1 98.12 91 GLN A O 1
ATOM 744 N N . LYS A 1 92 ? -8.336 17.344 4.043 1 98 92 LYS A N 1
ATOM 745 C CA . LYS A 1 92 ? -8.367 16.797 5.398 1 98 92 LYS A CA 1
ATOM 746 C C . LYS A 1 92 ? -7.195 17.312 6.227 1 98 92 LYS A C 1
ATOM 748 O O . LYS A 1 92 ? -7.344 17.578 7.422 1 98 92 LYS A O 1
ATOM 753 N N . MET A 1 93 ? -6.051 17.422 5.543 1 97.5 93 MET A N 1
ATOM 754 C CA . MET A 1 93 ? -4.855 17.938 6.188 1 97.5 93 MET A CA 1
ATOM 755 C C . MET A 1 93 ? -5.094 19.359 6.695 1 97.5 93 MET A C 1
ATOM 757 O O . MET A 1 93 ? -4.738 19.688 7.828 1 97.5 93 MET A O 1
ATOM 761 N N . PHE A 1 94 ? -5.719 20.156 5.883 1 96.25 94 PHE A N 1
ATOM 762 C CA . PHE A 1 94 ? -6.016 21.531 6.254 1 96.25 94 PHE A CA 1
ATOM 763 C C . PHE A 1 94 ? -6.895 21.578 7.496 1 96.25 94 PHE A C 1
ATOM 765 O O . PHE A 1 94 ? -6.602 22.312 8.438 1 96.25 94 PHE A O 1
ATOM 772 N N . GLN A 1 95 ? -7.941 20.859 7.496 1 96.56 95 GLN A N 1
ATOM 773 C CA . GLN A 1 95 ? -8.852 20.812 8.633 1 96.56 95 GLN A CA 1
ATOM 774 C C . GLN A 1 95 ? -8.141 20.328 9.891 1 96.56 95 GLN A C 1
ATOM 776 O O . GLN A 1 95 ? -8.359 20.859 10.977 1 96.56 95 GLN A O 1
ATOM 781 N N . HIS A 1 96 ? -7.336 19.312 9.711 1 96.06 96 HIS A N 1
ATOM 782 C CA . HIS A 1 96 ? -6.586 18.719 10.82 1 96.06 96 HIS A CA 1
ATOM 783 C C . HIS A 1 96 ? -5.648 19.734 11.453 1 96.06 96 HIS A C 1
ATOM 785 O O . HIS A 1 96 ? -5.617 19.891 12.672 1 96.06 96 HIS A O 1
ATOM 791 N N . LEU A 1 97 ? -4.883 20.422 10.633 1 94.38 97 LEU A N 1
ATOM 792 C CA . LEU A 1 97 ? -3.918 21.406 11.117 1 94.38 97 LEU A CA 1
ATOM 793 C C . LEU A 1 97 ? -4.625 22.594 11.758 1 94.38 97 LEU A C 1
ATOM 795 O O . LEU A 1 97 ? -4.125 23.172 12.727 1 94.38 97 LEU A O 1
ATOM 799 N N . LYS A 1 98 ? -5.77 23.016 11.211 1 93.5 98 LYS A N 1
ATOM 800 C CA . LYS A 1 98 ? -6.555 24.094 11.789 1 93.5 98 LYS A CA 1
ATOM 801 C C . LYS A 1 98 ? -7.031 23.75 13.195 1 93.5 98 LYS A C 1
ATOM 803 O O . LYS A 1 98 ? -7.008 24.594 14.094 1 93.5 98 LYS A O 1
ATOM 808 N N . THR A 1 99 ? -7.426 22.531 13.391 1 92.81 99 THR A N 1
ATOM 809 C CA . THR A 1 99 ? -7.891 22.062 14.688 1 92.81 99 THR A CA 1
ATOM 810 C C . THR A 1 99 ? -6.742 22 15.688 1 92.81 99 THR A C 1
ATOM 812 O O . THR A 1 99 ? -6.914 22.328 16.859 1 92.81 99 THR A O 1
ATOM 815 N N . LEU A 1 100 ? -5.531 21.609 15.273 1 88.38 100 LEU A N 1
ATOM 816 C CA . LEU A 1 100 ? -4.355 21.531 16.141 1 88.38 100 LEU A CA 1
ATOM 817 C C . LEU A 1 100 ? -3.9 22.922 16.562 1 88.38 100 LEU A C 1
ATOM 819 O O . LEU A 1 100 ? -3.428 23.109 17.688 1 88.38 100 LEU A O 1
ATOM 823 N N . ALA A 1 101 ? -4 23.859 15.688 1 83.12 101 ALA A N 1
ATOM 824 C CA . ALA A 1 101 ? -3.586 25.219 15.984 1 83.12 101 ALA A CA 1
ATOM 825 C C . ALA A 1 101 ? -4.543 25.891 16.969 1 83.12 101 ALA A C 1
ATOM 827 O O . ALA A 1 101 ? -4.141 26.75 17.766 1 83.12 101 ALA A O 1
ATOM 828 N N . ARG A 1 102 ? -5.797 25.484 16.953 1 83.44 102 ARG A N 1
ATOM 829 C CA . ARG A 1 102 ? -6.801 26.078 17.828 1 83.44 102 ARG A CA 1
ATOM 830 C C . ARG A 1 102 ? -6.668 25.562 19.25 1 83.44 102 ARG A C 1
ATOM 832 O O . ARG A 1 102 ? -6.992 26.266 20.219 1 83.44 102 ARG A O 1
ATOM 839 N N . ASN A 1 103 ? -6.246 24.375 19.438 1 72.38 103 ASN A N 1
ATOM 840 C CA . ASN A 1 103 ? -6.098 23.812 20.781 1 72.38 103 ASN A CA 1
ATOM 841 C C . ASN A 1 103 ? -4.75 24.172 21.391 1 72.38 103 ASN A C 1
ATOM 843 O O . ASN A 1 103 ? -4.641 24.328 22.609 1 72.38 103 ASN A O 1
ATOM 847 N N . MET B 1 1 ? -14.281 2.436 -18.031 1 30.25 1 MET B N 1
ATOM 848 C CA . MET B 1 1 ? -14.914 1.934 -16.812 1 30.25 1 MET B CA 1
ATOM 849 C C . MET B 1 1 ? -13.875 1.688 -15.727 1 30.25 1 MET B C 1
ATOM 851 O O . MET B 1 1 ? -12.766 1.227 -16.016 1 30.25 1 MET B O 1
ATOM 855 N N . ALA B 1 2 ? -13.859 2.42 -14.578 1 40.31 2 ALA B N 1
ATOM 856 C CA . ALA B 1 2 ? -12.75 2.414 -13.617 1 40.31 2 ALA B CA 1
ATOM 857 C C . ALA B 1 2 ? -12.289 0.989 -13.32 1 40.31 2 ALA B C 1
ATOM 859 O O . ALA B 1 2 ? -13.047 0.188 -12.773 1 40.31 2 ALA B O 1
ATOM 860 N N . GLY B 1 3 ? -11.617 0.258 -14.109 1 49.88 3 GLY B N 1
ATOM 861 C CA . GLY B 1 3 ? -11.219 -1.142 -14.133 1 49.88 3 GLY B CA 1
ATOM 862 C C . GLY B 1 3 ? -10.938 -1.708 -12.758 1 49.88 3 GLY B C 1
ATOM 863 O O . GLY B 1 3 ? -10.867 -0.963 -11.773 1 49.88 3 GLY B O 1
ATOM 864 N N . ARG B 1 4 ? -11.125 -3.125 -12.625 1 69.69 4 ARG B N 1
ATOM 865 C CA . ARG B 1 4 ? -10.914 -3.92 -11.422 1 69.69 4 ARG B CA 1
ATOM 866 C C . ARG B 1 4 ? -9.5 -3.738 -10.883 1 69.69 4 ARG B C 1
ATOM 868 O O . ARG B 1 4 ? -8.531 -3.789 -11.633 1 69.69 4 ARG B O 1
ATOM 875 N N . HIS B 1 5 ? -9.367 -2.918 -9.828 1 92.81 5 HIS B N 1
ATOM 876 C CA . HIS B 1 5 ? -8.031 -2.717 -9.273 1 92.81 5 HIS B CA 1
ATOM 877 C C . HIS B 1 5 ? -7.789 -3.637 -8.078 1 92.81 5 HIS B C 1
ATOM 879 O O . HIS B 1 5 ? -8.703 -3.885 -7.285 1 92.81 5 HIS B O 1
ATOM 885 N N . THR B 1 6 ? -6.707 -4.277 -8.133 1 98.38 6 THR B N 1
ATOM 886 C CA . THR B 1 6 ? -6.23 -5.055 -6.996 1 98.38 6 THR B CA 1
ATOM 887 C C . THR B 1 6 ? -4.879 -4.535 -6.52 1 98.38 6 THR B C 1
ATOM 889 O O . THR B 1 6 ? -3.934 -4.43 -7.305 1 98.38 6 THR B O 1
ATOM 892 N N . ILE B 1 7 ? -4.824 -4.191 -5.246 1 98.62 7 ILE B N 1
ATOM 893 C CA . ILE B 1 7 ? -3.584 -3.719 -4.641 1 98.62 7 ILE B CA 1
ATOM 894 C C . ILE B 1 7 ? -3.008 -4.801 -3.732 1 98.62 7 ILE B C 1
ATOM 896 O O . ILE B 1 7 ? -3.727 -5.387 -2.92 1 98.62 7 ILE B O 1
ATOM 900 N N . VAL B 1 8 ? -1.769 -5.117 -3.928 1 98.81 8 VAL B N 1
ATOM 901 C CA . VAL B 1 8 ? -1.078 -6.039 -3.035 1 98.81 8 VAL B CA 1
ATOM 902 C C . VAL B 1 8 ? -0.129 -5.266 -2.123 1 98.81 8 VAL B C 1
ATOM 904 O O . VAL B 1 8 ? 0.785 -4.59 -2.598 1 98.81 8 VAL B O 1
ATOM 907 N N . LEU B 1 9 ? -0.416 -5.281 -0.831 1 98.81 9 LEU B N 1
ATOM 908 C CA . LEU B 1 9 ? 0.456 -4.703 0.186 1 98.81 9 LEU B CA 1
ATOM 909 C C . LEU B 1 9 ? 1.45 -5.738 0.702 1 98.81 9 LEU B C 1
ATOM 911 O O . LEU B 1 9 ? 1.056 -6.828 1.117 1 98.81 9 LEU B O 1
ATOM 915 N N . ILE B 1 10 ? 2.725 -5.379 0.646 1 98.81 10 ILE B N 1
ATOM 916 C CA . ILE B 1 10 ? 3.744 -6.348 1.042 1 98.81 10 ILE B CA 1
ATOM 917 C C . ILE B 1 10 ? 4.719 -5.695 2.02 1 98.81 10 ILE B C 1
ATOM 919 O O . ILE B 1 10 ? 5.133 -4.551 1.822 1 98.81 10 ILE B O 1
ATOM 923 N N . GLN B 1 11 ? 4.996 -6.371 3.062 1 98.69 11 GLN B N 1
ATOM 924 C CA . GLN B 1 11 ? 6.141 -6.102 3.926 1 98.69 11 GLN B CA 1
ATOM 925 C C . GLN B 1 11 ? 7.125 -7.266 3.918 1 98.69 11 GLN B C 1
ATOM 927 O O . GLN B 1 11 ? 6.969 -8.227 4.676 1 98.69 11 GLN B O 1
ATOM 932 N N . PRO B 1 12 ? 8.18 -7.09 3.055 1 97.56 12 PRO B N 1
ATOM 933 C CA . PRO B 1 12 ? 9.078 -8.227 2.842 1 97.56 12 PRO B CA 1
ATOM 934 C C . PRO B 1 12 ? 9.828 -8.633 4.109 1 97.56 12 PRO B C 1
ATOM 936 O O . PRO B 1 12 ? 10.07 -9.82 4.328 1 97.56 12 PRO B O 1
ATOM 939 N N . SER B 1 13 ? 10.18 -7.711 4.895 1 97.94 13 SER B N 1
ATOM 940 C CA . SER B 1 13 ? 10.938 -7.969 6.113 1 97.94 13 SER B CA 1
ATOM 941 C C . SER B 1 13 ? 10.266 -7.332 7.328 1 97.94 13 SER B C 1
ATOM 943 O O . SER B 1 13 ? 9.305 -6.574 7.184 1 97.94 13 SER B O 1
ATOM 945 N N . PRO B 1 14 ? 10.781 -7.656 8.5 1 97.75 14 PRO B N 1
ATOM 946 C CA . PRO B 1 14 ? 10.18 -7.066 9.703 1 97.75 14 PRO B CA 1
ATOM 947 C C . PRO B 1 14 ? 10.328 -5.551 9.75 1 97.75 14 PRO B C 1
ATOM 949 O O . PRO B 1 14 ? 9.609 -4.879 10.5 1 97.75 14 PRO B O 1
ATOM 952 N N . ASN B 1 15 ? 11.258 -5.004 9.008 1 97.75 15 ASN B N 1
ATOM 953 C CA . ASN B 1 15 ? 11.422 -3.559 8.922 1 97.75 15 ASN B CA 1
ATOM 954 C C . ASN B 1 15 ? 10.281 -2.914 8.141 1 97.75 15 ASN B C 1
ATOM 956 O O . ASN B 1 15 ? 10.125 -3.17 6.941 1 97.75 15 ASN B O 1
ATOM 960 N N . LYS B 1 16 ? 9.578 -2.02 8.75 1 95.62 16 LYS B N 1
ATOM 961 C CA . LYS B 1 16 ? 8.445 -1.355 8.125 1 95.62 16 LYS B CA 1
ATOM 962 C C . LYS B 1 16 ? 8.891 -0.497 6.945 1 95.62 16 LYS B C 1
ATOM 964 O O . LYS B 1 16 ? 8.094 -0.188 6.059 1 95.62 16 LYS B O 1
ATOM 969 N N . GLY B 1 17 ? 10.133 -0.131 6.969 1 95.75 17 GLY B N 1
ATOM 970 C CA . GLY B 1 17 ? 10.688 0.632 5.863 1 95.75 17 GLY B CA 1
ATOM 971 C C . GLY B 1 17 ? 10.742 -0.153 4.566 1 95.75 17 GLY B C 1
ATOM 972 O O . GLY B 1 17 ? 10.938 0.423 3.492 1 95.75 17 GLY B O 1
ATOM 973 N N . SER B 1 18 ? 10.594 -1.481 4.656 1 97.69 18 SER B N 1
ATOM 974 C CA . SER B 1 18 ? 10.633 -2.34 3.479 1 97.69 18 SER B CA 1
ATOM 975 C C . SER B 1 18 ? 9.266 -2.43 2.811 1 97.69 18 SER B C 1
ATOM 977 O O . SER B 1 18 ? 9.117 -3.07 1.767 1 97.69 18 SER B O 1
ATOM 979 N N . ARG B 1 19 ? 8.305 -1.771 3.391 1 98.5 19 ARG B N 1
ATOM 980 C CA . ARG B 1 19 ? 6.938 -1.85 2.889 1 98.5 19 ARG B CA 1
ATOM 981 C C . ARG B 1 19 ? 6.844 -1.312 1.465 1 98.5 19 ARG B C 1
ATOM 983 O O . ARG B 1 19 ? 7.457 -0.293 1.139 1 98.5 19 ARG B O 1
ATOM 990 N N . THR B 1 20 ? 6.156 -2.062 0.678 1 98.56 20 THR B N 1
ATOM 991 C CA . THR B 1 20 ? 5.887 -1.676 -0.703 1 98.56 20 THR B CA 1
ATOM 992 C C . THR B 1 20 ? 4.492 -2.127 -1.128 1 98.56 20 THR B C 1
ATOM 994 O O . THR B 1 20 ? 3.777 -2.766 -0.354 1 98.56 20 THR B O 1
ATOM 997 N N . PHE B 1 21 ? 4.051 -1.676 -2.299 1 98.56 21 PHE B N 1
ATOM 998 C CA . PHE B 1 21 ? 2.777 -2.164 -2.816 1 98.56 21 PHE B CA 1
ATOM 999 C C . PHE B 1 21 ? 2.789 -2.197 -4.34 1 98.56 21 PHE B C 1
ATOM 1001 O O . PHE B 1 21 ? 3.637 -1.563 -4.973 1 98.56 21 PHE B O 1
ATOM 1008 N N . MET B 1 22 ? 1.951 -3.004 -4.844 1 98 22 MET B N 1
ATOM 1009 C CA . MET B 1 22 ? 1.722 -3.141 -6.281 1 98 22 MET B CA 1
ATOM 1010 C C . MET B 1 22 ? 0.238 -3.008 -6.609 1 98 22 MET B C 1
ATOM 1012 O O . MET B 1 22 ? -0.617 -3.334 -5.781 1 98 22 MET B O 1
ATOM 1016 N N . ASP B 1 23 ? -0.029 -2.51 -7.738 1 96.88 23 ASP B N 1
ATOM 1017 C CA . ASP B 1 23 ? -1.412 -2.383 -8.188 1 96.88 23 ASP B CA 1
ATOM 1018 C C . ASP B 1 23 ? -1.605 -3.033 -9.555 1 96.88 23 ASP B C 1
ATOM 1020 O O . ASP B 1 23 ? -0.729 -2.947 -10.422 1 96.88 23 ASP B O 1
ATOM 1024 N N . PHE B 1 24 ? -2.664 -3.779 -9.656 1 97.38 24 PHE B N 1
ATOM 1025 C CA . PHE B 1 24 ? -3.004 -4.543 -10.852 1 97.38 24 PHE B CA 1
ATOM 1026 C C . PHE B 1 24 ? -4.453 -4.297 -11.258 1 97.38 24 PHE B C 1
ATOM 1028 O O . PHE B 1 24 ? -5.25 -3.801 -10.461 1 97.38 24 PHE B O 1
ATOM 1035 N N . SER B 1 25 ? -4.734 -4.672 -12.484 1 95.75 25 SER B N 1
ATOM 1036 C CA . SER B 1 25 ? -6.07 -4.41 -13.008 1 95.75 25 SER B CA 1
ATOM 1037 C C . SER B 1 25 ? -7.043 -5.512 -12.617 1 95.75 25 SER B C 1
ATOM 1039 O O . SER B 1 25 ? -8.258 -5.375 -12.805 1 95.75 25 SER B O 1
ATOM 1041 N N . SER B 1 26 ? -6.504 -6.656 -12.07 1 96 26 SER B N 1
ATOM 1042 C CA . SER B 1 26 ? -7.355 -7.773 -11.672 1 96 26 SER B CA 1
ATOM 1043 C C . SER B 1 26 ? -6.672 -8.633 -10.609 1 96 26 SER B C 1
ATOM 1045 O O . SER B 1 26 ? -5.465 -8.523 -10.398 1 96 26 SER B O 1
ATOM 1047 N N . VAL B 1 27 ? -7.508 -9.469 -9.984 1 97.38 27 VAL B N 1
ATOM 1048 C CA . VAL B 1 27 ? -6.988 -10.422 -9.008 1 97.38 27 VAL B CA 1
ATOM 1049 C C . VAL B 1 27 ? -6 -11.367 -9.688 1 97.38 27 VAL B C 1
ATOM 1051 O O . VAL B 1 27 ? -4.926 -11.641 -9.148 1 97.38 27 VAL B O 1
ATOM 1054 N N . ASN B 1 28 ? -6.289 -11.828 -10.852 1 96.31 28 ASN B N 1
ATOM 1055 C CA . ASN B 1 28 ? -5.414 -12.75 -11.562 1 96.31 28 ASN B CA 1
ATOM 1056 C C . ASN B 1 28 ? -4.059 -12.117 -11.867 1 96.31 28 ASN B C 1
ATOM 1058 O O . ASN B 1 28 ? -3.02 -12.766 -11.719 1 96.31 28 ASN B O 1
ATOM 1062 N N . GLN B 1 29 ? -4.082 -10.945 -12.352 1 97.12 29 GLN B N 1
ATOM 1063 C CA . GLN B 1 29 ? -2.826 -10.25 -12.625 1 97.12 29 GLN B CA 1
ATOM 106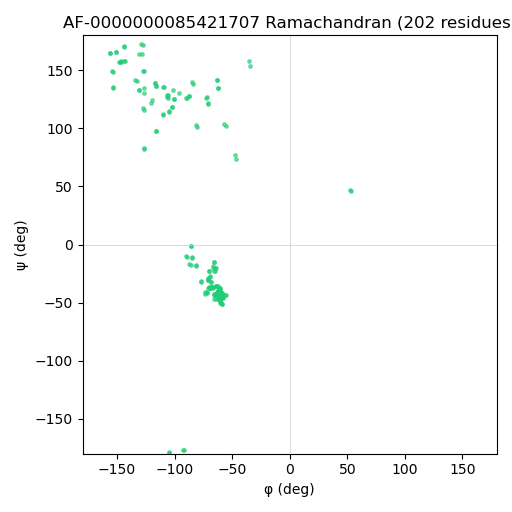4 C C . GLN B 1 29 ? -2.014 -10.062 -11.344 1 97.12 29 GLN B C 1
ATOM 1066 O O . GLN B 1 29 ? -0.783 -10.117 -11.367 1 97.12 29 GLN B O 1
ATOM 1071 N N . ALA B 1 30 ? -2.701 -9.781 -10.227 1 98.25 30 ALA B N 1
ATOM 1072 C CA . ALA B 1 30 ? -2.021 -9.656 -8.945 1 98.25 30 ALA B CA 1
ATOM 1073 C C . ALA B 1 30 ? -1.336 -10.961 -8.555 1 98.25 30 ALA B C 1
ATOM 1075 O O . ALA B 1 30 ? -0.199 -10.953 -8.07 1 98.25 30 ALA B O 1
ATOM 1076 N N . LEU B 1 31 ? -2.049 -12.047 -8.734 1 98.12 31 LEU B N 1
ATOM 1077 C CA . LEU B 1 31 ? -1.475 -13.352 -8.43 1 98.12 31 LEU B CA 1
ATOM 1078 C C . LEU B 1 31 ? -0.259 -13.625 -9.312 1 98.12 31 LEU B C 1
ATOM 1080 O O . LEU B 1 31 ? 0.762 -14.117 -8.828 1 98.12 31 LEU B O 1
ATOM 1084 N N . ASP B 1 32 ? -0.368 -13.297 -10.562 1 97.25 32 ASP B N 1
ATOM 1085 C CA . ASP B 1 32 ? 0.779 -13.406 -11.461 1 97.25 32 ASP B CA 1
ATOM 1086 C C . ASP B 1 32 ? 1.945 -12.555 -10.969 1 97.25 32 ASP B C 1
ATOM 1088 O O . ASP B 1 32 ? 3.105 -12.961 -11.07 1 97.25 32 ASP B O 1
ATOM 1092 N N . GLY B 1 33 ? 1.613 -11.391 -10.539 1 97.56 33 GLY B N 1
ATOM 1093 C CA . GLY B 1 33 ? 2.643 -10.5 -10.023 1 97.56 33 GLY B CA 1
ATOM 1094 C C . GLY B 1 33 ? 3.379 -11.078 -8.828 1 97.56 33 GLY B C 1
ATOM 1095 O O . GLY B 1 33 ? 4.598 -10.93 -8.711 1 97.56 33 GLY B O 1
ATOM 1096 N N . ILE B 1 34 ? 2.635 -11.68 -7.953 1 98.12 34 ILE B N 1
ATOM 1097 C CA . ILE B 1 34 ? 3.244 -12.328 -6.797 1 98.12 34 ILE B CA 1
ATOM 1098 C C . ILE B 1 34 ? 4.16 -13.461 -7.258 1 98.12 34 ILE B C 1
ATOM 1100 O O . ILE B 1 34 ? 5.277 -13.602 -6.762 1 98.12 34 ILE B O 1
ATOM 1104 N N . CYS B 1 35 ? 3.729 -14.258 -8.219 1 96.38 35 CYS B N 1
ATOM 1105 C CA . CYS B 1 35 ? 4.559 -15.305 -8.789 1 96.38 35 CYS B CA 1
ATOM 1106 C C . CYS B 1 35 ? 5.836 -14.727 -9.391 1 96.38 35 CYS B C 1
ATOM 1108 O O . CYS B 1 35 ? 6.922 -15.273 -9.195 1 96.38 35 CYS B O 1
ATOM 1110 N N . ALA B 1 36 ? 5.684 -13.688 -10.125 1 95.38 36 ALA B N 1
ATOM 1111 C CA . ALA B 1 36 ? 6.828 -13.055 -10.773 1 95.38 36 ALA B CA 1
ATOM 1112 C C . ALA B 1 36 ? 7.859 -12.602 -9.734 1 95.38 36 ALA B C 1
ATOM 1114 O O . ALA B 1 36 ? 9.062 -12.703 -9.969 1 95.38 36 ALA B O 1
ATOM 1115 N N . ARG B 1 37 ? 7.348 -11.984 -8.641 1 95.31 37 ARG B N 1
ATOM 1116 C CA . ARG B 1 37 ? 8.258 -11.555 -7.586 1 95.31 37 ARG B CA 1
ATOM 1117 C C . ARG B 1 37 ? 9.008 -12.742 -7 1 95.31 37 ARG B C 1
ATOM 1119 O O . ARG B 1 37 ? 10.211 -12.648 -6.727 1 95.31 37 ARG B O 1
ATOM 1126 N N . TYR B 1 38 ? 8.32 -13.836 -6.727 1 95.38 38 TYR B N 1
ATOM 1127 C CA . TYR B 1 38 ? 8.969 -15.047 -6.242 1 95.38 38 TYR B CA 1
ATOM 1128 C C . TYR B 1 38 ? 10.023 -15.539 -7.227 1 95.38 38 TYR B C 1
ATOM 1130 O O . TYR B 1 38 ? 11.133 -15.891 -6.828 1 95.38 38 TYR B O 1
ATOM 1138 N N . GLU B 1 39 ? 9.727 -15.578 -8.539 1 93.31 39 GLU B N 1
ATOM 1139 C CA . GLU B 1 39 ? 10.625 -16.047 -9.586 1 93.31 39 GLU B CA 1
ATOM 1140 C C . GLU B 1 39 ? 11.883 -15.188 -9.672 1 93.31 39 GLU B C 1
ATOM 1142 O O . GLU B 1 39 ? 12.984 -15.703 -9.844 1 93.31 39 GLU B O 1
ATOM 1147 N N . ARG B 1 40 ? 11.703 -13.945 -9.523 1 91.38 40 ARG B N 1
ATOM 1148 C CA . ARG B 1 40 ? 12.844 -13.031 -9.508 1 91.38 40 ARG B CA 1
ATOM 1149 C C . ARG B 1 40 ? 13.773 -13.336 -8.336 1 91.38 40 ARG B C 1
ATOM 1151 O O . ARG B 1 40 ? 14.992 -13.289 -8.477 1 91.38 40 ARG B O 1
ATOM 1158 N N . LYS B 1 41 ? 13.172 -13.586 -7.23 1 90.75 41 LYS B N 1
ATOM 1159 C CA . LYS B 1 41 ? 13.969 -13.93 -6.055 1 90.75 41 LYS B CA 1
ATOM 1160 C C . LYS B 1 41 ? 14.797 -15.188 -6.301 1 90.75 41 LYS B C 1
ATOM 1162 O O . LYS B 1 41 ? 15.961 -15.258 -5.91 1 90.75 41 LYS B O 1
ATOM 1167 N N . ILE B 1 42 ? 14.133 -16.172 -6.938 1 90.69 42 ILE B N 1
ATOM 1168 C CA . ILE B 1 42 ? 14.828 -17.422 -7.246 1 90.69 42 ILE B CA 1
ATOM 1169 C C . ILE B 1 42 ? 15.992 -17.141 -8.195 1 90.69 42 ILE B C 1
ATOM 1171 O O . ILE B 1 42 ? 17.078 -17.688 -8.031 1 90.69 42 ILE B O 1
ATOM 1175 N N . MET B 1 43 ? 15.727 -16.297 -9.117 1 90.19 43 MET B N 1
ATOM 1176 C CA . ME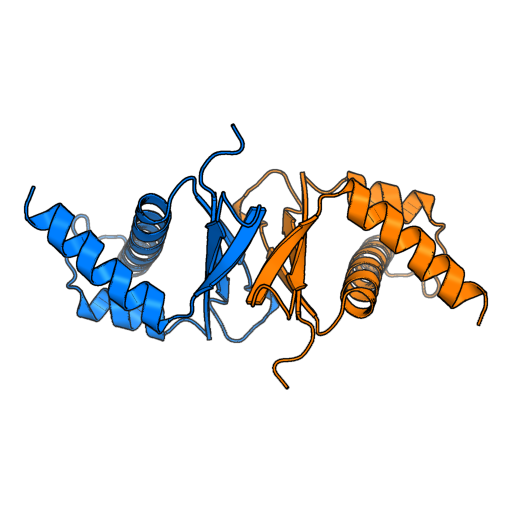T B 1 43 ? 16.734 -15.969 -10.109 1 90.19 43 MET B CA 1
ATOM 1177 C C . MET B 1 43 ? 17.891 -15.195 -9.484 1 90.19 43 MET B C 1
ATOM 1179 O O . MET B 1 43 ? 19.047 -15.344 -9.898 1 90.19 43 MET B O 1
ATOM 1183 N N . ASP B 1 44 ? 17.641 -14.406 -8.492 1 88 44 ASP B N 1
ATOM 1184 C CA . ASP B 1 44 ? 18.656 -13.641 -7.789 1 88 44 ASP B CA 1
ATOM 1185 C C . ASP B 1 44 ? 19.547 -14.562 -6.949 1 88 44 ASP B C 1
ATOM 1187 O O . ASP B 1 44 ? 20.734 -14.297 -6.766 1 88 44 ASP B O 1
ATOM 1191 N N . ILE B 1 45 ? 19.016 -15.523 -6.391 1 86.81 45 ILE B N 1
ATOM 1192 C CA . ILE B 1 45 ? 19.734 -16.469 -5.551 1 86.81 45 ILE B CA 1
ATOM 1193 C C . ILE B 1 45 ? 20.625 -1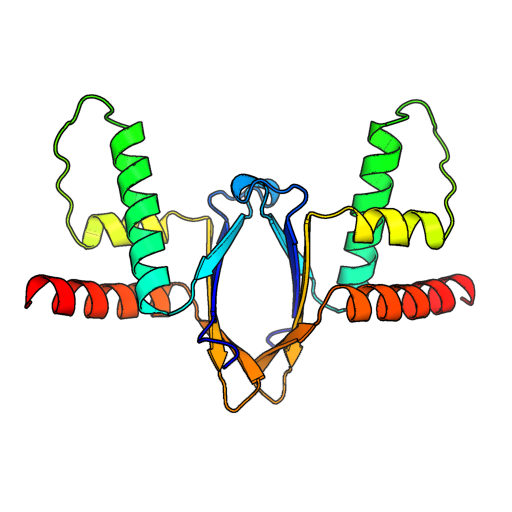7.359 -6.414 1 86.81 45 ILE B C 1
ATOM 1195 O O . ILE B 1 45 ? 21.766 -17.672 -6.039 1 86.81 45 ILE B O 1
ATOM 1199 N N . ASN B 1 46 ? 20.078 -17.75 -7.523 1 84.31 46 ASN B N 1
ATOM 1200 C CA . ASN B 1 46 ? 20.859 -18.562 -8.461 1 84.31 46 ASN B CA 1
ATOM 1201 C C . ASN B 1 46 ? 20.859 -17.953 -9.859 1 84.31 46 ASN B C 1
ATOM 1203 O O . ASN B 1 46 ? 20.141 -18.422 -10.742 1 84.31 46 ASN B O 1
ATOM 1207 N N . PRO B 1 47 ? 21.75 -16.984 -10.047 1 81.31 47 PRO B N 1
ATOM 1208 C CA . PRO B 1 47 ? 21.75 -16.25 -11.312 1 81.31 47 PRO B CA 1
ATOM 1209 C C . PRO B 1 47 ? 22.141 -17.125 -12.5 1 81.31 47 PRO B C 1
ATOM 1211 O O . PRO B 1 47 ? 21.797 -16.812 -13.641 1 81.31 47 PRO B O 1
ATOM 1214 N N . MET B 1 48 ? 22.734 -18.125 -12.188 1 79.44 48 MET B N 1
ATOM 1215 C CA . MET B 1 48 ? 23.266 -18.969 -13.258 1 79.44 48 MET B CA 1
ATOM 1216 C C . MET B 1 48 ? 22.234 -20 -13.695 1 79.44 48 MET B C 1
ATOM 1218 O O . MET B 1 48 ? 22.391 -20.641 -14.742 1 79.44 48 MET B O 1
ATOM 1222 N N . ALA B 1 49 ? 21.297 -20.047 -12.953 1 72.06 49 ALA B N 1
ATOM 1223 C CA . ALA B 1 49 ? 20.297 -21.047 -13.297 1 72.06 49 ALA B CA 1
ATOM 1224 C C . ALA B 1 49 ? 19.359 -20.531 -14.391 1 72.06 49 ALA B C 1
ATOM 1226 O O . ALA B 1 49 ? 18.734 -19.484 -14.242 1 72.06 49 ALA B O 1
ATOM 1227 N N . ARG B 1 50 ? 19.484 -20.922 -15.68 1 70.75 50 ARG B N 1
ATOM 1228 C CA . ARG B 1 50 ? 18.688 -20.484 -16.828 1 70.75 50 ARG B CA 1
ATOM 1229 C C . ARG B 1 50 ? 17.234 -20.906 -16.672 1 70.75 50 ARG B C 1
ATOM 1231 O O . ARG B 1 50 ? 16.328 -20.219 -17.141 1 70.75 50 ARG B O 1
ATOM 1238 N N . ASN B 1 51 ? 17.078 -22.109 -16.062 1 79.25 51 ASN B N 1
ATOM 1239 C CA . ASN B 1 51 ? 15.742 -22.656 -15.898 1 79.25 51 ASN B CA 1
ATOM 1240 C C . ASN B 1 51 ? 15.469 -23.031 -14.445 1 79.25 51 ASN B C 1
ATOM 1242 O O . ASN B 1 51 ? 16.328 -23.625 -13.789 1 79.25 51 ASN B O 1
ATOM 1246 N N . PHE B 1 52 ? 14.492 -22.312 -13.852 1 82.19 52 PHE B N 1
ATOM 1247 C CA . PHE B 1 52 ? 14.125 -22.703 -12.492 1 82.19 52 PHE B CA 1
ATOM 1248 C C . PHE B 1 52 ? 12.75 -23.359 -12.469 1 82.19 52 PHE B C 1
ATOM 1250 O O . PHE B 1 52 ? 11.914 -23.094 -13.336 1 82.19 52 PHE B O 1
ATOM 1257 N N . THR B 1 53 ? 12.695 -24.5 -11.703 1 84.19 53 THR B N 1
ATOM 1258 C CA . THR B 1 53 ? 11.406 -25.125 -11.414 1 84.19 53 THR B CA 1
ATOM 1259 C C . THR B 1 53 ? 11.125 -25.094 -9.914 1 84.19 53 THR B C 1
ATOM 1261 O O . THR B 1 53 ? 12.047 -25.094 -9.102 1 84.19 53 THR B O 1
ATOM 1264 N N . TYR B 1 54 ? 9.93 -24.812 -9.688 1 87.06 54 TYR B N 1
ATOM 1265 C CA . TYR B 1 54 ? 9.477 -24.828 -8.297 1 87.06 54 TYR B CA 1
ATOM 1266 C C . TYR B 1 54 ? 8.055 -25.359 -8.195 1 87.06 54 TYR B C 1
ATOM 1268 O O . TYR B 1 54 ? 7.332 -25.422 -9.195 1 87.06 54 TYR B O 1
ATOM 1276 N N . ASP B 1 55 ? 7.75 -25.828 -7.02 1 90.81 55 ASP B N 1
ATOM 1277 C CA . ASP B 1 55 ? 6.367 -26.25 -6.824 1 90.81 55 ASP B CA 1
ATOM 1278 C C . ASP B 1 55 ? 5.594 -25.234 -5.988 1 90.81 55 ASP B C 1
ATOM 1280 O O . ASP B 1 55 ? 6.133 -24.188 -5.617 1 90.81 55 ASP B O 1
ATOM 1284 N N . ILE B 1 56 ? 4.305 -25.609 -5.77 1 93 56 ILE B N 1
ATOM 1285 C CA . ILE B 1 56 ? 3.396 -24.656 -5.133 1 93 56 ILE B CA 1
ATOM 1286 C C . ILE B 1 56 ? 3.799 -24.469 -3.672 1 93 56 ILE B C 1
ATOM 1288 O O . ILE B 1 56 ? 3.6 -23.391 -3.107 1 93 56 ILE B O 1
ATOM 1292 N N . ASN B 1 57 ? 4.422 -25.453 -3.08 1 95.44 57 ASN B N 1
ATOM 1293 C CA . ASN B 1 57 ? 4.863 -25.344 -1.694 1 95.44 57 ASN B CA 1
ATOM 1294 C C . ASN B 1 57 ? 5.988 -24.328 -1.548 1 95.44 57 ASN B C 1
ATOM 1296 O O . ASN B 1 57 ? 6.086 -23.641 -0.523 1 95.44 57 ASN B O 1
ATOM 1300 N N . ASP B 1 58 ? 6.84 -24.297 -2.529 1 94.88 58 ASP B N 1
ATOM 1301 C CA . ASP B 1 58 ? 7.898 -23.281 -2.516 1 94.88 58 ASP B CA 1
ATOM 1302 C C . ASP B 1 58 ? 7.32 -21.875 -2.561 1 94.88 58 ASP B C 1
ATOM 1304 O O . ASP B 1 58 ? 7.785 -20.984 -1.845 1 94.88 58 ASP B O 1
ATOM 1308 N N . LEU B 1 59 ? 6.332 -21.75 -3.387 1 96.12 59 LEU B N 1
ATOM 1309 C CA . LEU B 1 59 ? 5.652 -20.453 -3.498 1 96.12 59 LEU B CA 1
ATOM 1310 C C . LEU B 1 59 ? 4.961 -20.094 -2.189 1 96.12 59 LEU B C 1
ATOM 1312 O O . LEU B 1 59 ? 5.051 -18.953 -1.734 1 96.12 59 LEU B O 1
ATOM 1316 N N . TYR B 1 60 ? 4.309 -21.016 -1.583 1 97.56 60 TYR B N 1
ATOM 1317 C CA . TYR B 1 60 ? 3.668 -20.781 -0.292 1 97.56 60 TYR B CA 1
ATOM 1318 C C . TYR B 1 60 ? 4.691 -20.391 0.763 1 97.56 60 TYR B C 1
ATOM 1320 O O . TYR B 1 60 ? 4.438 -19.5 1.583 1 97.56 60 TYR B O 1
ATOM 1328 N N . ASN B 1 61 ? 5.82 -21.047 0.725 1 96.94 61 ASN B N 1
ATOM 1329 C CA . ASN B 1 61 ? 6.879 -20.734 1.677 1 96.94 61 ASN B CA 1
ATOM 1330 C C . ASN B 1 61 ? 7.391 -19.312 1.492 1 96.94 61 ASN B C 1
ATOM 1332 O O . ASN B 1 61 ? 7.699 -18.625 2.469 1 96.94 61 ASN B O 1
ATOM 1336 N N . PHE B 1 62 ? 7.5 -19.016 0.257 1 97.19 62 PHE B N 1
ATOM 1337 C CA . PHE B 1 62 ? 7.883 -17.641 -0.044 1 97.19 62 PHE B CA 1
ATOM 1338 C C . PHE B 1 62 ? 6.879 -16.656 0.544 1 97.19 62 PHE B C 1
ATOM 1340 O O . PHE B 1 62 ? 7.258 -15.703 1.229 1 97.19 62 PHE B O 1
ATOM 1347 N N . ILE B 1 63 ? 5.625 -16.875 0.273 1 98.31 63 ILE B N 1
ATOM 1348 C CA . ILE B 1 63 ? 4.562 -16 0.757 1 98.31 63 ILE B CA 1
ATOM 1349 C C . ILE B 1 63 ? 4.566 -15.977 2.283 1 98.31 63 ILE B C 1
ATOM 1351 O O . ILE B 1 63 ? 4.465 -14.914 2.896 1 98.31 63 ILE B O 1
ATOM 1355 N N . ASP B 1 64 ? 4.773 -17.141 2.922 1 98.31 64 ASP B N 1
ATOM 1356 C CA . ASP B 1 64 ? 4.762 -17.266 4.375 1 98.31 64 ASP B CA 1
ATOM 1357 C C . ASP B 1 64 ? 5.984 -16.578 4.992 1 98.31 64 ASP B C 1
ATOM 1359 O O . ASP B 1 64 ? 5.973 -16.219 6.172 1 98.31 64 ASP B O 1
ATOM 1363 N N . GLY B 1 65 ? 6.977 -16.453 4.188 1 97.88 65 GLY B N 1
ATOM 1364 C CA . GLY B 1 65 ? 8.203 -15.859 4.684 1 97.88 65 GLY B CA 1
ATOM 1365 C C . GLY B 1 65 ? 8.164 -14.344 4.715 1 97.88 65 GLY B C 1
ATOM 1366 O O . GLY B 1 65 ? 9.008 -13.703 5.34 1 97.88 65 GLY B O 1
ATOM 1367 N N . LEU B 1 66 ? 7.273 -13.805 4.016 1 98.25 66 LEU B N 1
ATOM 1368 C CA . LEU B 1 66 ? 7.07 -12.367 4.109 1 98.25 66 LEU B CA 1
ATOM 1369 C C . LEU B 1 66 ? 6.617 -11.969 5.512 1 98.25 66 LEU B C 1
ATOM 1371 O O . LEU B 1 66 ? 5.832 -12.68 6.137 1 98.25 66 LEU B O 1
ATOM 1375 N N . ALA B 1 67 ? 7.113 -10.828 6.008 1 98.56 67 ALA B N 1
ATOM 1376 C CA . ALA B 1 67 ? 6.645 -10.328 7.301 1 98.56 67 ALA B CA 1
ATOM 1377 C C . ALA B 1 67 ? 5.141 -10.055 7.27 1 98.56 67 ALA B C 1
ATOM 1379 O O . ALA B 1 67 ? 4.438 -10.32 8.25 1 98.56 67 ALA B O 1
ATOM 1380 N N . ASP B 1 68 ? 4.641 -9.477 6.164 1 98.44 68 ASP B N 1
ATOM 1381 C CA . ASP B 1 68 ? 3.207 -9.273 5.984 1 98.44 68 ASP B CA 1
ATOM 1382 C C . ASP B 1 68 ? 2.844 -9.211 4.5 1 98.44 68 ASP B C 1
ATOM 1384 O O . ASP B 1 68 ? 3.641 -8.75 3.68 1 98.44 68 ASP B O 1
ATOM 1388 N N . ILE B 1 69 ? 1.684 -9.641 4.207 1 98.81 69 ILE B N 1
ATOM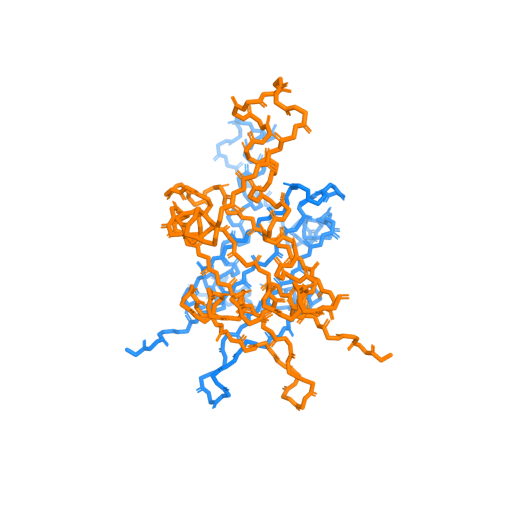 1389 C CA . ILE B 1 69 ? 1.13 -9.516 2.863 1 98.81 69 ILE B CA 1
ATOM 1390 C C . ILE B 1 69 ? -0.395 -9.492 2.934 1 98.81 69 ILE B C 1
ATOM 1392 O O . ILE B 1 69 ? -0.998 -10.227 3.721 1 98.81 69 ILE B O 1
ATOM 1396 N N . SER B 1 70 ? -1.024 -8.625 2.242 1 98.62 70 SER B N 1
ATOM 1397 C CA . SER B 1 70 ? -2.477 -8.578 2.1 1 98.62 70 SER B CA 1
ATOM 1398 C C . SER B 1 70 ? -2.881 -8.078 0.719 1 98.62 70 SER B C 1
ATOM 1400 O O . SER B 1 70 ? -2.057 -7.527 -0.013 1 98.62 70 SER B O 1
ATOM 1402 N N . ALA B 1 71 ? -4.023 -8.398 0.338 1 98.69 71 ALA B N 1
ATOM 1403 C CA . ALA B 1 71 ? -4.594 -7.914 -0.917 1 98.69 71 ALA B CA 1
ATOM 1404 C C . ALA B 1 71 ? -5.82 -7.043 -0.662 1 98.69 71 ALA B C 1
ATOM 1406 O O . ALA B 1 71 ? -6.637 -7.352 0.21 1 98.69 71 ALA B O 1
ATOM 1407 N N . LEU B 1 72 ? -5.941 -5.965 -1.326 1 98.38 72 LEU B N 1
ATOM 1408 C CA . LEU B 1 72 ? -7.117 -5.105 -1.379 1 98.38 72 LEU B CA 1
ATOM 1409 C C . LEU B 1 72 ? -7.781 -5.172 -2.75 1 98.38 72 LEU B C 1
ATOM 1411 O O . LEU B 1 72 ? -7.23 -4.68 -3.736 1 98.38 72 LEU B O 1
ATOM 1415 N N . VAL B 1 73 ? -8.953 -5.723 -2.783 1 98.38 73 VAL B N 1
ATOM 1416 C CA . VAL B 1 73 ? -9.641 -5.953 -4.047 1 98.38 73 VAL B CA 1
ATOM 1417 C C . VAL B 1 73 ? -10.781 -4.953 -4.203 1 98.38 73 VAL B C 1
ATOM 1419 O O . VAL B 1 73 ? -11.664 -4.863 -3.346 1 98.38 73 VAL B O 1
ATOM 1422 N N . TYR B 1 74 ? -10.75 -4.277 -5.328 1 97.62 74 TYR B N 1
ATOM 1423 C CA . TYR B 1 74 ? -11.773 -3.264 -5.562 1 97.62 74 TYR B CA 1
ATOM 1424 C C . TYR B 1 74 ? -13.125 -3.91 -5.852 1 97.62 74 TYR B C 1
ATOM 1426 O O . TYR B 1 74 ? -13.219 -4.809 -6.688 1 97.62 74 TYR B O 1
ATOM 1434 N N . ASP B 1 75 ? -14.109 -3.516 -5.105 1 96.69 75 ASP B N 1
ATOM 1435 C CA . ASP B 1 75 ? -15.492 -3.912 -5.34 1 96.69 75 ASP B CA 1
ATOM 1436 C C . ASP B 1 75 ? -16.281 -2.789 -6.016 1 96.69 75 ASP B C 1
ATOM 1438 O O . ASP B 1 75 ? -16.5 -1.731 -5.422 1 96.69 75 ASP B O 1
ATOM 1442 N N . HIS B 1 76 ? -16.766 -3.051 -7.184 1 94.94 76 HIS B N 1
ATOM 1443 C CA . HIS B 1 76 ? -17.375 -2.023 -8.016 1 94.94 76 HIS B CA 1
ATOM 1444 C C . HIS B 1 76 ? -18.719 -1.588 -7.445 1 94.94 76 HIS B C 1
ATOM 1446 O O . HIS B 1 76 ? -19.156 -0.46 -7.676 1 94.94 76 HIS B O 1
ATOM 1452 N N . GLN B 1 77 ? -19.375 -2.434 -6.812 1 94.88 77 GLN B N 1
ATOM 1453 C CA . GLN B 1 77 ? -20.672 -2.098 -6.223 1 94.88 77 GLN B CA 1
ATOM 1454 C C . GLN B 1 77 ? -20.5 -1.212 -4.992 1 94.88 77 GLN B C 1
ATOM 1456 O O . GLN B 1 77 ? -21.234 -0.239 -4.816 1 94.88 77 GLN B O 1
ATOM 1461 N N . LEU B 1 78 ? -19.547 -1.504 -4.148 1 95.25 78 LEU B N 1
ATOM 1462 C CA . LEU B 1 78 ? -19.312 -0.78 -2.906 1 95.25 78 LEU B CA 1
ATOM 1463 C C . LEU B 1 78 ? -18.438 0.445 -3.146 1 95.25 78 LEU B C 1
ATOM 1465 O O . LEU B 1 78 ? -18.328 1.316 -2.279 1 95.25 78 LEU B O 1
ATOM 1469 N N . HIS B 1 79 ? -17.719 0.465 -4.348 1 95.62 79 HIS B N 1
ATOM 1470 C CA . HIS B 1 79 ? -16.719 1.493 -4.625 1 95.62 79 HIS B CA 1
ATOM 1471 C C . HIS B 1 79 ? -15.703 1.586 -3.496 1 95.62 79 HIS B C 1
ATOM 1473 O O . HIS B 1 79 ? -15.406 2.68 -3.012 1 95.62 79 HIS B O 1
ATOM 1479 N N . ALA B 1 80 ? -15.266 0.387 -3.133 1 97.56 80 ALA B N 1
ATOM 1480 C CA . ALA B 1 80 ? -14.344 0.242 -2.012 1 97.56 80 ALA B CA 1
ATOM 1481 C C . ALA B 1 80 ? -13.453 -0.986 -2.189 1 97.56 80 ALA B C 1
ATOM 1483 O O . ALA B 1 80 ? -13.703 -1.815 -3.068 1 97.56 80 ALA B O 1
ATOM 1484 N N . PHE B 1 81 ? -12.438 -0.988 -1.381 1 97.88 81 PHE B N 1
ATOM 1485 C CA . PHE B 1 81 ? -11.516 -2.113 -1.433 1 97.88 81 PHE B CA 1
ATOM 1486 C C . PHE B 1 81 ? -11.789 -3.096 -0.302 1 97.88 81 PHE B C 1
ATOM 1488 O O . PHE B 1 81 ? -11.797 -2.717 0.871 1 97.88 81 PHE B O 1
ATOM 1495 N N . LEU B 1 82 ? -11.992 -4.32 -0.695 1 98.06 82 LEU B N 1
ATOM 1496 C CA . LEU B 1 82 ? -12.148 -5.398 0.274 1 98.06 82 LEU B CA 1
ATOM 1497 C C . LEU B 1 82 ? -10.797 -5.996 0.655 1 98.06 82 LEU B C 1
ATOM 1499 O O . LEU B 1 82 ? -9.992 -6.324 -0.218 1 98.06 82 LEU B O 1
ATOM 1503 N N . PRO B 1 83 ? -10.555 -6.066 1.963 1 97.94 83 PRO B N 1
ATOM 1504 C CA . PRO B 1 83 ? -9.266 -6.605 2.404 1 97.94 83 PRO B CA 1
ATOM 1505 C C . PRO B 1 83 ? -9.266 -8.133 2.488 1 97.94 83 PRO B C 1
ATOM 1507 O O . PRO B 1 83 ? -10.234 -8.727 2.953 1 97.94 83 PRO B O 1
ATOM 1510 N N . TYR B 1 84 ? -8.18 -8.727 2.068 1 98.5 84 TYR B N 1
ATOM 1511 C CA . TYR B 1 84 ? -7.969 -10.164 2.15 1 98.5 84 TYR B CA 1
ATOM 1512 C C . TYR B 1 84 ? -6.574 -10.484 2.684 1 98.5 84 TYR B C 1
ATOM 1514 O O . TYR B 1 84 ? -5.605 -9.805 2.348 1 98.5 84 TYR B O 1
ATOM 1522 N N . ASP B 1 85 ? -6.559 -11.484 3.471 1 98.31 85 ASP B N 1
ATOM 1523 C CA . ASP B 1 85 ? -5.324 -11.781 4.191 1 98.31 85 ASP B CA 1
ATOM 1524 C C . ASP B 1 85 ? -4.465 -12.781 3.42 1 98.31 85 ASP B C 1
ATOM 1526 O O . ASP B 1 85 ? -4.793 -13.148 2.291 1 98.31 85 ASP B O 1
ATOM 1530 N N . ARG B 1 86 ? -3.357 -13.133 4.074 1 98.69 86 ARG B N 1
ATOM 1531 C CA . ARG B 1 86 ? -2.361 -14.039 3.518 1 98.69 86 ARG B CA 1
ATOM 1532 C C . ARG B 1 86 ? -2.996 -15.367 3.117 1 98.69 86 ARG B C 1
ATOM 1534 O O . ARG B 1 86 ? -2.697 -15.906 2.051 1 98.69 86 ARG B O 1
ATOM 1541 N N . GLN B 1 87 ? -3.861 -15.914 3.926 1 98.38 87 GLN B N 1
ATOM 1542 C CA . GLN B 1 87 ? -4.469 -17.203 3.656 1 98.38 87 GLN B CA 1
ATOM 1543 C C . GLN B 1 87 ? -5.359 -17.156 2.416 1 98.38 87 GLN B C 1
ATOM 1545 O O . GLN B 1 87 ? -5.344 -18.078 1.594 1 98.38 87 GLN B O 1
ATOM 1550 N N . TRP B 1 88 ? -6.109 -16.125 2.32 1 98.81 88 TRP B N 1
ATOM 1551 C CA . TRP B 1 88 ? -6.93 -15.945 1.131 1 98.81 88 TRP B CA 1
ATOM 1552 C C . TRP B 1 88 ? -6.07 -15.898 -0.126 1 98.81 88 TRP B C 1
ATOM 1554 O O . TRP B 1 88 ? -6.395 -16.531 -1.133 1 98.81 88 TRP B O 1
ATOM 1564 N N . ILE B 1 89 ? -4.945 -15.188 -0.083 1 98.69 89 ILE B N 1
ATOM 1565 C CA . ILE B 1 89 ? -4.039 -15.039 -1.216 1 98.69 89 ILE B CA 1
ATOM 1566 C C . ILE B 1 89 ? -3.502 -16.406 -1.625 1 98.69 89 ILE B C 1
ATOM 1568 O O . ILE B 1 89 ? -3.461 -16.734 -2.812 1 98.69 89 ILE B O 1
ATOM 1572 N N . LYS B 1 90 ? -3.131 -17.156 -0.661 1 98.5 90 LYS B N 1
ATOM 1573 C CA . LYS B 1 90 ? -2.602 -18.484 -0.952 1 98.5 90 LYS B CA 1
ATOM 1574 C C . LYS B 1 90 ? -3.658 -19.375 -1.616 1 98.5 90 LYS B C 1
ATOM 1576 O O . LYS B 1 90 ? -3.365 -20.078 -2.58 1 98.5 90 LYS B O 1
ATOM 1581 N N . GLN B 1 91 ? -4.816 -19.312 -1.105 1 98.06 91 GLN B N 1
ATOM 1582 C CA . GLN B 1 91 ? -5.898 -20.109 -1.667 1 98.06 91 GLN B CA 1
ATOM 1583 C C . GLN B 1 91 ? -6.219 -19.672 -3.096 1 98.06 91 GLN B C 1
ATOM 1585 O O . GLN B 1 91 ? -6.391 -20.516 -3.98 1 98.06 91 GLN B O 1
ATOM 1590 N N . LYS B 1 92 ? -6.34 -18.422 -3.332 1 98 92 LYS B N 1
ATOM 1591 C CA . LYS B 1 92 ? -6.598 -17.906 -4.672 1 98 92 LYS B CA 1
ATOM 1592 C C . LYS B 1 92 ? -5.465 -18.266 -5.629 1 98 92 LYS B C 1
ATOM 1594 O O . LYS B 1 92 ? -5.707 -18.562 -6.801 1 98 92 LYS B O 1
ATOM 1599 N N . MET B 1 93 ? -4.242 -18.219 -5.078 1 97.44 93 MET B N 1
ATOM 1600 C CA . MET B 1 93 ? -3.064 -18.578 -5.859 1 97.44 93 MET B CA 1
ATOM 1601 C C . MET B 1 93 ? -3.166 -20.031 -6.344 1 97.44 93 MET B C 1
ATOM 1603 O O . MET B 1 93 ? -2.895 -20.312 -7.512 1 97.44 93 MET B O 1
ATOM 1607 N N . PHE B 1 94 ? -3.59 -20.875 -5.473 1 96.25 94 PHE B N 1
ATOM 1608 C CA . PHE B 1 94 ? -3.736 -22.297 -5.816 1 96.25 94 PHE B CA 1
ATOM 1609 C C . PHE B 1 94 ? -4.734 -22.469 -6.957 1 96.25 94 PHE B C 1
ATOM 1611 O O . PHE B 1 94 ? -4.453 -23.156 -7.934 1 96.25 94 PHE B O 1
ATOM 1618 N N . GLN B 1 95 ? -5.859 -21.891 -6.824 1 96.5 95 GLN B N 1
ATOM 1619 C CA . GLN B 1 95 ? -6.891 -21.984 -7.852 1 96.5 95 GLN B CA 1
ATOM 1620 C C . GLN B 1 95 ? -6.398 -21.422 -9.18 1 96.5 95 GLN B C 1
ATOM 1622 O O . GLN B 1 95 ? -6.656 -21.984 -10.242 1 96.5 95 GLN B O 1
ATOM 1627 N N . HIS B 1 96 ? -5.723 -20.297 -9.086 1 96.06 96 HIS B N 1
ATOM 1628 C CA . HIS B 1 96 ? -5.184 -19.625 -10.266 1 96.06 96 HIS B CA 1
ATOM 1629 C C . HIS B 1 96 ? -4.191 -20.516 -11.008 1 96.06 96 HIS B C 1
ATOM 1631 O O . HIS B 1 96 ? -4.281 -20.672 -12.227 1 96.06 96 HIS B O 1
ATOM 1637 N N . LEU B 1 97 ? -3.248 -21.094 -10.281 1 94.31 97 LEU B N 1
ATOM 1638 C CA . LEU B 1 97 ? -2.217 -21.938 -10.875 1 94.31 97 LEU B CA 1
ATOM 1639 C C . LEU B 1 97 ? -2.824 -23.219 -11.445 1 94.31 97 LEU B C 1
ATOM 1641 O O . LEU B 1 97 ? -2.363 -23.734 -12.469 1 94.31 97 LEU B O 1
ATOM 1645 N N . LYS B 1 98 ? -3.838 -23.781 -10.773 1 93.5 98 LYS B N 1
ATOM 1646 C CA . LYS B 1 98 ? -4.531 -24.969 -11.273 1 93.5 98 LYS B CA 1
ATOM 1647 C C . LYS B 1 98 ? -5.203 -24.688 -12.609 1 93.5 98 LYS B C 1
ATOM 1649 O O . LYS B 1 98 ? -5.164 -25.531 -13.516 1 93.5 98 LYS B O 1
ATOM 1654 N N . THR B 1 99 ? -5.777 -23.531 -12.75 1 93 99 THR B N 1
ATOM 1655 C CA . THR B 1 99 ? -6.445 -23.141 -13.984 1 93 99 THR B CA 1
ATOM 1656 C C . THR B 1 99 ? -5.434 -22.938 -15.109 1 93 99 THR B C 1
ATOM 1658 O O . THR B 1 99 ? -5.691 -23.297 -16.25 1 93 99 THR B O 1
ATOM 1661 N N . LEU B 1 100 ? -4.246 -22.391 -14.828 1 88.5 100 LEU B N 1
ATOM 1662 C CA . LEU B 1 100 ? -3.195 -22.156 -15.82 1 88.5 100 LEU B CA 1
ATOM 1663 C C . LEU B 1 100 ? -2.605 -23.484 -16.297 1 88.5 100 LEU B C 1
ATOM 1665 O O . LEU B 1 100 ? -2.244 -23.625 -17.469 1 88.5 100 LEU B O 1
ATOM 1669 N N . ALA B 1 101 ? -2.479 -24.406 -15.438 1 83.31 101 ALA B N 1
ATOM 1670 C CA . ALA B 1 101 ? -1.921 -25.719 -15.789 1 83.31 101 ALA B CA 1
ATOM 1671 C C . ALA B 1 101 ? -2.887 -26.516 -16.656 1 83.31 101 ALA B C 1
ATOM 1673 O O . ALA B 1 101 ? -2.461 -27.312 -17.5 1 83.31 101 ALA B O 1
ATOM 1674 N N . ARG B 1 102 ? -4.168 -26.281 -16.484 1 83.56 102 ARG B N 1
ATOM 1675 C CA . ARG B 1 102 ? -5.172 -27.016 -17.25 1 83.56 102 ARG B CA 1
ATOM 1676 C C . ARG B 1 102 ? -5.27 -26.484 -18.672 1 83.56 102 ARG B C 1
ATOM 1678 O O . ARG B 1 102 ? -5.598 -27.234 -19.594 1 83.56 102 ARG B O 1
ATOM 1685 N N . ASN B 1 103 ? -5.055 -25.266 -18.906 1 72.75 103 ASN B N 1
ATOM 1686 C CA . ASN B 1 103 ? -5.137 -24.688 -20.25 1 72.75 103 ASN B CA 1
ATOM 1687 C C . ASN B 1 103 ? -3.83 -24.859 -21.016 1 72.75 103 ASN B C 1
ATOM 1689 O O . ASN B 1 103 ? -3.838 -25.031 -22.234 1 72.75 103 ASN B O 1
#

InterPro domains:
  IPR000781 Enhancer of rudimentary [PF01133] (3-102)
  IPR000781 Enhancer of rudimentary [PIRSF016393] (2-102)
  IPR000781 Enhancer of rudimentary [PTHR12373] (1-102)
  IPR035912 Enhancer of rudimentary superfamily [G3DSA:3.30.2260.10] (3-103)
  IPR035912 Enhancer of rudimentary superfamily [SSF143875] (4-102)

pLDDT: mean 92.67, std 11.18, range [30.25, 98.81]